Protein AF-A0A937X1I9-F1 (afdb_monomer_lite)

InterPro domains:
  IPR016205 Glycerol dehydrogenase [PTHR43616] (2-244)

Foldseek 3Di:
DEDLALQAQQLFAQKDWDADPLQATDDMDRHPDTPPDYDYDPVSHLVVFLQSLLNLLLQLLLLQLQLVQQDDPVPDDPLLVVLNVLSVVLNVLCLPQVLVLSVCSNVSHDDPSVVSSSCSSHPSSNSSCHSNPLSSRFAQLQLLLNLCSPFAQQVVDDSSLSSLLSSLLSCLLVVHPPVVSLVSLVSSVSSVRDQAPCNRRPPTDDPQLSSLVSSVPPPHNNVSRPDDDDSVSSSVSSVVSRVSNVVSVVVVVVVVVPPPDPPPDDDD

Sequence (268 aa):
TIPTSAATCAAWTALSNIYSPSGGWLYGVTLSRAPVAMAVDYRLVETAGPRLLASGVADALAKWYESESSVNLASADALTVAAVEMAHHLHRQLVRHAKGAVNDARRGVWSDTLRRVIDVNISLAGTVGGLGGGKCRSVAAHAVANGLTHSRGSEASYHGEKVGFGIIVQMVLLDRPLDEIEELIGFFAELGLPLTLGQLLGKARPDLDAVSDIVLQPDSGIHRLDIPLDVVTLSRAIGEADALGRRHLQTQRLERSLRPLDLGLPQS

Organism: NCBI:txid2961651

Secondary structure (DSSP, 8-state):
---S--S-STTT-SEEEEE-TTS-EEEEEE-SS--S-----HHHHHTT-HHHHHHHHHHHHHHHHHHHHH--TTT--HHHHHHHHHHHHHHHHHHHHHHHHHHHHHHT---HHHHHHHHIIIIIHHHHHHHSGGGGT-SHHHHHHHHHTTSTTGGGS-HHHHHHHHHHHHHHHTT--HHHHHHHHHHHHHHT---SHHHHHTT----HHHHHHHHT-TT-GGGGSSS---HHHHHHHHHHHHHHHHHHHHHHHHHHHTSPP---PPP-

pLDDT: mean 94.4, std 8.18, range [48.34, 98.88]

Radius of gyration: 18.85 Å; chains: 1; bounding box: 45×51×62 Å

Structure (mmCIF, N/CA/C/O backbone):
data_AF-A0A937X1I9-F1
#
_entry.id   AF-A0A937X1I9-F1
#
loop_
_atom_site.group_PDB
_atom_site.id
_atom_site.type_symbol
_atom_site.label_atom_id
_atom_site.label_alt_id
_atom_site.label_comp_id
_atom_site.label_asym_id
_atom_site.label_entity_id
_atom_site.label_seq_id
_atom_site.pdbx_PDB_ins_code
_atom_site.Cartn_x
_atom_site.Cartn_y
_atom_site.Cartn_z
_atom_site.occupancy
_atom_site.B_iso_or_equiv
_atom_site.auth_seq_id
_atom_site.auth_comp_id
_atom_site.auth_asym_id
_atom_site.auth_atom_id
_atom_site.pdbx_PDB_model_num
ATOM 1 N N . THR A 1 1 ? -15.015 -16.616 -3.605 1.00 95.00 1 THR A N 1
ATOM 2 C CA . THR A 1 1 ? -14.382 -16.199 -2.338 1.00 95.00 1 THR A CA 1
ATOM 3 C C . THR A 1 1 ? -15.420 -15.515 -1.465 1.00 95.00 1 THR A C 1
ATOM 5 O O . THR A 1 1 ? -16.385 -14.974 -1.995 1.00 95.00 1 THR A O 1
ATOM 8 N N . ILE A 1 2 ? -15.266 -15.584 -0.140 1.00 96.62 2 ILE A N 1
ATOM 9 C CA . ILE A 1 2 ? -16.134 -14.901 0.835 1.00 96.62 2 ILE A CA 1
ATOM 10 C C . ILE A 1 2 ? -15.204 -14.202 1.839 1.00 96.62 2 ILE A C 1
ATOM 12 O O . ILE A 1 2 ? -14.775 -14.841 2.800 1.00 96.62 2 ILE A O 1
ATOM 16 N N . PRO A 1 3 ? -14.760 -12.958 1.573 1.00 97.12 3 PRO A N 1
ATOM 17 C CA . PRO A 1 3 ? -13.884 -12.245 2.494 1.00 97.12 3 PRO A CA 1
ATOM 18 C C . PRO A 1 3 ? -14.621 -11.893 3.788 1.00 97.12 3 PRO A C 1
ATOM 20 O O . PRO A 1 3 ? -15.746 -11.402 3.759 1.00 97.12 3 PRO A O 1
ATOM 23 N N . THR A 1 4 ? -13.954 -12.099 4.922 1.00 97.38 4 THR A N 1
ATOM 24 C CA . THR A 1 4 ? -14.457 -11.717 6.253 1.00 97.38 4 THR A CA 1
ATOM 25 C C . THR A 1 4 ? -13.852 -10.407 6.760 1.00 97.38 4 THR A C 1
ATOM 27 O O . THR A 1 4 ? -14.204 -9.939 7.835 1.00 97.38 4 THR A O 1
ATOM 30 N N . SER A 1 5 ? -12.948 -9.797 5.990 1.00 97.94 5 SER A N 1
ATOM 31 C CA . SER A 1 5 ? -12.413 -8.457 6.228 1.00 97.94 5 SER A CA 1
ATOM 32 C C . SER A 1 5 ? -12.108 -7.762 4.900 1.00 97.94 5 SER A C 1
ATOM 34 O O . SER A 1 5 ? -11.890 -8.418 3.881 1.00 97.94 5 SER A O 1
ATOM 36 N N . ALA A 1 6 ? -12.051 -6.431 4.920 1.00 97.94 6 ALA A N 1
ATOM 37 C CA . ALA A 1 6 ? -11.671 -5.601 3.776 1.00 97.94 6 ALA A CA 1
ATOM 38 C C . ALA A 1 6 ? -10.207 -5.141 3.867 1.00 97.94 6 ALA A C 1
ATOM 40 O O . ALA A 1 6 ? -9.913 -3.974 3.615 1.00 97.94 6 ALA A O 1
ATOM 41 N N . ALA A 1 7 ? -9.310 -6.039 4.293 1.00 97.94 7 ALA A N 1
ATOM 42 C CA . ALA A 1 7 ? -7.910 -5.721 4.589 1.00 97.94 7 ALA A CA 1
ATOM 43 C C . ALA A 1 7 ? -6.956 -5.820 3.397 1.00 97.94 7 ALA A C 1
ATOM 45 O O . ALA A 1 7 ? -5.837 -5.324 3.472 1.00 97.94 7 ALA A O 1
ATOM 46 N N . THR A 1 8 ? -7.379 -6.487 2.325 1.00 97.31 8 THR A N 1
ATOM 47 C CA . THR A 1 8 ? -6.631 -6.589 1.068 1.00 97.31 8 THR A CA 1
ATOM 48 C C . THR A 1 8 ? -7.602 -6.732 -0.099 1.00 97.31 8 THR A C 1
ATOM 50 O O . THR A 1 8 ? -8.767 -7.099 0.089 1.00 97.31 8 THR A O 1
ATOM 53 N N . CYS A 1 9 ? -7.092 -6.555 -1.312 1.00 95.31 9 CYS A N 1
ATOM 54 C CA . CYS A 1 9 ? -7.827 -6.836 -2.547 1.00 95.31 9 CYS A CA 1
ATOM 55 C C . CYS A 1 9 ? -7.805 -8.320 -2.986 1.00 95.31 9 CYS A C 1
ATOM 57 O O . CYS A 1 9 ? -8.395 -8.683 -4.007 1.00 95.31 9 CYS A O 1
ATOM 59 N N . ALA A 1 10 ? -7.151 -9.207 -2.224 1.00 94.75 10 ALA A N 1
ATOM 60 C CA . ALA A 1 10 ? -6.838 -10.579 -2.644 1.00 94.75 10 ALA A CA 1
ATOM 61 C C . ALA A 1 10 ? -8.067 -11.471 -2.891 1.00 94.75 10 ALA A C 1
ATOM 63 O O . ALA A 1 10 ? -7.996 -12.431 -3.653 1.00 94.75 10 ALA A O 1
ATOM 64 N N . ALA A 1 11 ? -9.216 -11.151 -2.289 1.00 94.44 11 ALA A N 1
ATOM 65 C CA . ALA A 1 11 ? -10.446 -11.911 -2.505 1.00 94.44 11 ALA A CA 1
ATOM 66 C C . ALA A 1 11 ? -10.950 -11.856 -3.960 1.00 94.44 11 ALA A C 1
ATOM 68 O O . ALA A 1 11 ? -11.745 -12.714 -4.343 1.00 94.44 11 ALA A O 1
ATOM 69 N N . TRP A 1 12 ? -10.489 -10.883 -4.753 1.00 91.81 12 TRP A N 1
ATOM 70 C CA . TRP A 1 12 ? -10.842 -10.706 -6.163 1.00 91.81 12 TRP A CA 1
ATOM 71 C C . TRP A 1 12 ? -9.758 -11.194 -7.13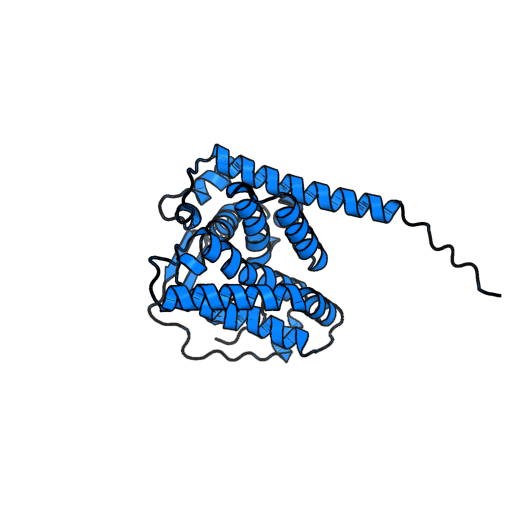6 1.00 91.81 12 TRP A C 1
ATOM 73 O O . TRP A 1 12 ? -10.053 -11.539 -8.279 1.00 91.81 12 TRP A O 1
ATOM 83 N N . THR A 1 13 ? -8.487 -11.191 -6.733 1.00 88.25 13 THR A N 1
ATOM 84 C CA . THR A 1 13 ? -7.374 -11.288 -7.684 1.00 88.25 13 THR A CA 1
ATOM 85 C C . THR A 1 13 ? -7.071 -12.725 -8.116 1.00 88.25 13 THR A C 1
ATOM 87 O O . THR A 1 13 ? -7.185 -13.682 -7.353 1.00 88.25 13 THR A O 1
ATOM 90 N N . ALA A 1 14 ? -6.627 -12.882 -9.366 1.00 91.00 14 ALA A N 1
ATOM 91 C CA . ALA A 1 14 ? -6.084 -14.132 -9.904 1.00 91.00 14 ALA A CA 1
ATOM 92 C C . ALA A 1 14 ? -4.604 -14.311 -9.503 1.00 91.00 14 ALA A C 1
ATOM 94 O O . ALA A 1 14 ? -3.734 -14.493 -10.353 1.00 91.00 14 ALA A O 1
ATOM 95 N N . LEU A 1 15 ? -4.295 -14.172 -8.212 1.00 91.69 15 LEU A N 1
ATOM 96 C CA . LEU A 1 15 ? -2.932 -14.213 -7.683 1.00 91.69 15 LEU A CA 1
ATOM 97 C C . LEU A 1 15 ? -2.924 -14.882 -6.308 1.00 91.69 15 LEU A C 1
ATOM 99 O O . LEU A 1 15 ? -3.831 -14.688 -5.504 1.00 91.69 15 LEU A O 1
ATOM 103 N N . SER A 1 16 ? -1.870 -15.630 -6.005 1.00 93.81 16 SER A N 1
ATOM 104 C CA . SER A 1 16 ? -1.579 -16.096 -4.647 1.00 93.81 16 SER A CA 1
ATOM 105 C C . SER A 1 16 ? -0.137 -15.774 -4.280 1.00 93.81 16 SER A C 1
ATOM 107 O O . SER A 1 16 ? 0.769 -16.055 -5.056 1.00 93.81 16 SER A O 1
ATOM 109 N N . ASN A 1 17 ? 0.082 -15.178 -3.109 1.00 94.62 17 ASN A N 1
ATOM 110 C CA . ASN A 1 17 ? 1.426 -14.984 -2.567 1.00 94.62 17 ASN A CA 1
ATOM 111 C C . ASN A 1 17 ? 1.831 -16.218 -1.761 1.00 94.62 17 ASN A C 1
ATOM 113 O O . ASN A 1 17 ? 1.056 -16.695 -0.930 1.00 94.62 17 ASN A O 1
ATOM 117 N N . ILE A 1 18 ? 3.039 -16.717 -2.006 1.00 97.06 18 ILE A N 1
ATOM 118 C CA . ILE A 1 18 ? 3.615 -17.860 -1.306 1.00 97.06 18 ILE A CA 1
ATOM 119 C C . ILE A 1 18 ? 4.642 -17.345 -0.303 1.00 97.06 18 ILE A C 1
ATOM 121 O O . ILE A 1 18 ? 5.495 -16.523 -0.638 1.00 97.06 18 ILE A O 1
ATOM 125 N N . TYR A 1 19 ? 4.548 -17.841 0.928 1.00 96.94 19 TYR A N 1
ATOM 126 C CA . TYR A 1 19 ? 5.412 -17.468 2.043 1.00 96.94 19 TYR A CA 1
ATOM 127 C C . TYR A 1 19 ? 6.111 -18.705 2.605 1.00 96.94 19 TYR A C 1
ATOM 129 O O . TYR A 1 19 ? 5.593 -19.821 2.518 1.00 96.94 19 TYR A O 1
ATOM 137 N N . SER A 1 20 ? 7.279 -18.506 3.207 1.00 97.00 20 SER A N 1
ATOM 138 C CA . SER A 1 20 ? 7.948 -19.522 4.009 1.00 97.00 20 SER A CA 1
ATOM 139 C C . SER A 1 20 ? 7.145 -19.820 5.287 1.00 97.00 20 SER A C 1
ATOM 141 O O . SER A 1 20 ? 6.333 -18.996 5.720 1.00 97.00 20 SER A O 1
ATOM 143 N N . PRO A 1 21 ? 7.413 -20.946 5.975 1.00 95.38 21 PRO A N 1
ATOM 144 C CA . PRO A 1 21 ? 6.832 -21.211 7.293 1.00 95.38 21 PRO A CA 1
ATOM 145 C C . PRO A 1 21 ? 7.144 -20.134 8.346 1.00 95.38 21 PRO A C 1
ATOM 147 O O . PRO A 1 21 ? 6.401 -19.993 9.311 1.00 95.38 21 PRO A O 1
ATOM 150 N N . SER A 1 22 ? 8.227 -19.369 8.164 1.00 92.88 22 SER A N 1
ATOM 151 C CA . SER A 1 22 ? 8.587 -18.236 9.024 1.00 92.88 22 SER A CA 1
ATOM 152 C C . SER A 1 22 ? 7.894 -16.922 8.642 1.00 92.88 22 SER A C 1
ATOM 154 O O . SER A 1 22 ? 8.130 -15.911 9.294 1.00 92.88 22 SER A O 1
ATOM 156 N N . GLY A 1 23 ? 7.048 -16.916 7.605 1.00 94.56 23 GLY A N 1
ATOM 157 C CA . GLY A 1 23 ? 6.291 -15.743 7.161 1.00 94.56 23 GLY A CA 1
ATOM 158 C C . GLY A 1 23 ? 7.025 -14.820 6.184 1.00 94.56 23 GLY A C 1
ATOM 159 O O . GLY A 1 23 ? 6.479 -13.776 5.832 1.00 94.56 23 GLY A O 1
ATOM 160 N N . GLY A 1 24 ? 8.220 -15.192 5.715 1.00 96.38 24 GLY A N 1
ATOM 161 C CA . GLY A 1 24 ? 8.952 -14.449 4.685 1.00 96.38 24 GLY A CA 1
ATOM 162 C C . GLY A 1 24 ? 8.367 -14.703 3.295 1.00 96.38 24 GLY A C 1
ATOM 163 O O . GLY A 1 24 ? 8.109 -15.848 2.929 1.00 96.38 24 GLY A O 1
ATOM 164 N N . TRP A 1 25 ? 8.126 -13.651 2.518 1.00 96.69 25 TRP A N 1
ATOM 165 C CA . TRP A 1 25 ? 7.599 -13.739 1.155 1.00 96.69 25 TRP A CA 1
ATOM 166 C C . TRP A 1 25 ? 8.602 -14.441 0.237 1.00 96.69 25 TRP A C 1
ATOM 168 O O . TRP A 1 25 ? 9.793 -14.135 0.284 1.00 96.69 25 TRP A O 1
ATOM 178 N N . LEU A 1 26 ? 8.121 -15.374 -0.589 1.00 94.94 26 LEU A N 1
ATOM 179 C CA . LEU A 1 26 ? 8.948 -16.143 -1.521 1.00 94.94 26 LEU A CA 1
ATOM 180 C C . LEU A 1 26 ? 8.701 -15.730 -2.971 1.00 94.94 26 LEU A C 1
ATOM 182 O O . LEU A 1 26 ? 9.636 -15.355 -3.663 1.00 94.94 26 LEU A O 1
ATOM 186 N N . TYR A 1 27 ? 7.457 -15.839 -3.439 1.00 93.31 27 TYR A N 1
ATOM 187 C CA . TYR A 1 27 ? 7.074 -15.490 -4.809 1.00 93.31 27 TYR A CA 1
ATOM 188 C C . TYR A 1 27 ? 5.552 -15.377 -4.947 1.00 93.31 27 TYR A C 1
ATOM 190 O O . TYR A 1 27 ? 4.782 -15.849 -4.104 1.00 93.31 27 TYR A O 1
ATOM 198 N N . GLY A 1 28 ? 5.104 -14.760 -6.042 1.00 91.81 28 GLY A N 1
ATOM 199 C CA . GLY A 1 28 ? 3.698 -14.713 -6.439 1.00 91.81 28 GLY A CA 1
ATOM 200 C C . GLY A 1 28 ? 3.367 -15.753 -7.512 1.00 91.81 28 GLY A C 1
ATOM 201 O O . GLY A 1 28 ? 4.112 -15.928 -8.470 1.00 91.81 28 GLY A O 1
ATOM 202 N N . VAL A 1 29 ? 2.213 -16.405 -7.393 1.00 92.69 29 VAL A N 1
ATOM 203 C CA . VAL A 1 29 ? 1.666 -17.339 -8.386 1.00 92.69 29 VAL A CA 1
ATOM 204 C C . VAL A 1 29 ? 0.490 -16.677 -9.089 1.00 92.69 29 VAL A C 1
ATOM 206 O O . VAL A 1 29 ? -0.573 -16.494 -8.493 1.00 92.69 29 VAL A O 1
ATOM 209 N N . THR A 1 30 ? 0.673 -16.316 -10.361 1.00 90.38 30 THR A N 1
ATOM 210 C CA . THR A 1 30 ? -0.431 -15.839 -11.208 1.00 90.38 30 THR A CA 1
ATOM 211 C C . THR A 1 30 ? -1.315 -17.020 -11.594 1.00 90.38 30 THR A C 1
ATOM 213 O O . THR A 1 30 ? -0.831 -18.030 -12.101 1.00 90.38 30 THR A O 1
ATOM 216 N N . LEU A 1 31 ? -2.616 -16.896 -11.351 1.00 91.38 31 LEU A N 1
ATOM 217 C CA . LEU A 1 31 ? -3.614 -17.912 -11.666 1.00 91.38 31 LEU A CA 1
ATOM 218 C C . LEU A 1 31 ? -4.225 -17.636 -13.043 1.00 91.38 31 LEU A C 1
ATOM 220 O O . LEU A 1 31 ? -4.366 -16.488 -13.456 1.00 91.38 31 LEU A O 1
ATOM 224 N N . SER A 1 32 ? -4.645 -18.691 -13.741 1.00 89.81 32 SER A N 1
ATOM 225 C CA . SER A 1 32 ? -5.225 -18.580 -15.089 1.00 89.81 32 SER A CA 1
ATOM 226 C C . SER A 1 32 ? -6.598 -17.900 -15.129 1.00 89.81 32 SER A C 1
ATOM 228 O O . SER A 1 32 ? -7.058 -17.507 -16.197 1.00 89.81 32 SER A O 1
ATOM 230 N N . ARG A 1 33 ? -7.272 -17.773 -13.980 1.00 89.06 33 ARG A N 1
ATOM 231 C CA . ARG A 1 33 ? -8.567 -17.100 -13.849 1.00 89.06 33 ARG A CA 1
ATOM 232 C C . ARG A 1 33 ? -8.741 -16.494 -12.462 1.00 89.06 33 ARG A C 1
ATOM 234 O O . ARG A 1 33 ? -8.234 -17.031 -11.477 1.00 89.06 33 ARG A O 1
ATOM 241 N N . ALA A 1 34 ? -9.507 -15.409 -12.397 1.00 89.81 34 ALA A N 1
ATOM 242 C CA . ALA A 1 34 ? -10.000 -14.851 -11.142 1.00 89.81 34 ALA A CA 1
ATOM 243 C C . ALA A 1 34 ? -11.011 -15.810 -10.472 1.00 89.81 34 ALA A C 1
ATOM 245 O O . ALA A 1 34 ? -11.508 -16.740 -11.124 1.00 89.81 34 ALA A O 1
ATOM 246 N N . PRO A 1 35 ? -11.339 -15.613 -9.181 1.00 91.81 35 PRO A N 1
ATOM 247 C CA . PRO A 1 35 ? -12.423 -16.338 -8.531 1.00 91.81 35 PRO A CA 1
ATOM 248 C C . PRO A 1 35 ? -13.726 -16.247 -9.335 1.00 91.81 35 PRO A C 1
ATOM 250 O O . PRO A 1 35 ? -14.110 -15.173 -9.784 1.00 91.81 35 PRO A O 1
ATOM 253 N N . VAL A 1 36 ? -14.429 -17.376 -9.483 1.00 94.38 36 VAL A N 1
ATOM 254 C CA . VAL A 1 36 ? -15.679 -17.458 -10.273 1.00 94.38 36 VAL A CA 1
ATOM 255 C C . VAL A 1 36 ? -16.772 -16.539 -9.719 1.00 94.38 36 VAL A C 1
ATOM 257 O O . VAL A 1 36 ? -17.563 -15.985 -10.472 1.00 94.38 36 VAL A O 1
ATOM 260 N N . ALA A 1 37 ? -16.815 -16.385 -8.397 1.00 94.12 37 ALA A N 1
ATOM 261 C CA . ALA A 1 37 ? -17.723 -15.482 -7.711 1.00 94.12 37 ALA A CA 1
ATOM 262 C C . ALA A 1 37 ? -17.081 -14.978 -6.417 1.00 94.12 37 ALA A C 1
ATOM 264 O O . ALA A 1 37 ? -16.306 -15.700 -5.776 1.00 94.12 37 ALA A O 1
ATOM 265 N N . MET A 1 38 ? -17.454 -13.768 -6.010 1.00 94.81 38 MET A N 1
ATOM 266 C CA . MET A 1 38 ? -17.129 -13.181 -4.715 1.00 94.81 38 MET A CA 1
ATOM 267 C C . MET A 1 38 ? -18.417 -12.693 -4.053 1.00 94.81 38 MET A C 1
ATOM 269 O O . MET A 1 38 ? -19.196 -11.984 -4.684 1.00 94.81 38 MET A O 1
ATOM 273 N N . ALA A 1 39 ? -18.634 -13.069 -2.794 1.00 96.62 39 ALA A N 1
ATOM 274 C CA . ALA A 1 39 ? -19.761 -12.598 -1.994 1.00 96.62 39 ALA A CA 1
ATOM 275 C C . ALA A 1 39 ? -19.232 -11.836 -0.779 1.00 96.62 39 ALA A C 1
ATOM 277 O O . ALA A 1 39 ? -18.490 -12.398 0.024 1.00 96.62 39 ALA A O 1
ATOM 278 N N . VAL A 1 40 ? -19.600 -10.561 -0.663 1.00 96.88 40 VAL A N 1
ATOM 279 C CA . VAL A 1 40 ? -19.211 -9.701 0.459 1.00 96.88 40 VAL A CA 1
ATOM 280 C C . VAL A 1 40 ? -20.417 -9.537 1.376 1.00 96.88 40 VAL A C 1
ATOM 282 O O . VAL A 1 40 ? -21.383 -8.863 1.023 1.00 96.88 40 VAL A O 1
ATOM 285 N N . ASP A 1 41 ? -20.361 -10.154 2.555 1.00 96.88 41 ASP A N 1
ATOM 286 C CA . ASP A 1 41 ? -21.286 -9.843 3.643 1.00 96.88 41 ASP A CA 1
ATOM 287 C C . ASP A 1 41 ? -20.721 -8.655 4.427 1.00 96.88 41 ASP A C 1
ATOM 289 O O . ASP A 1 41 ? -19.765 -8.786 5.195 1.00 96.88 41 ASP A O 1
ATOM 293 N N . TYR A 1 42 ? -21.298 -7.475 4.208 1.00 95.75 42 TYR A N 1
ATOM 294 C CA . TYR A 1 42 ? -20.824 -6.248 4.843 1.00 95.75 42 TYR A CA 1
ATOM 295 C C . TYR A 1 42 ? -20.939 -6.277 6.369 1.00 95.75 42 TYR A C 1
ATOM 297 O O . TYR A 1 42 ? -20.073 -5.716 7.036 1.00 95.75 42 TYR A O 1
ATOM 305 N N . ARG A 1 43 ? -21.959 -6.951 6.923 1.00 93.06 43 ARG A N 1
ATOM 306 C CA . ARG A 1 43 ? -22.119 -7.063 8.380 1.00 93.06 43 ARG A CA 1
ATOM 307 C C . ARG A 1 43 ? -21.015 -7.920 8.973 1.00 93.06 43 ARG A C 1
ATOM 309 O O . ARG A 1 43 ? -20.512 -7.604 10.042 1.00 93.06 43 ARG A O 1
ATOM 316 N N . LEU A 1 44 ? -20.609 -8.977 8.269 1.00 94.94 44 LEU A N 1
ATOM 317 C CA . LEU A 1 44 ? -19.468 -9.790 8.678 1.00 94.94 44 LEU A CA 1
ATOM 318 C C . LEU A 1 44 ? -18.158 -9.000 8.583 1.00 94.94 44 LEU A C 1
ATOM 320 O O . LEU A 1 44 ? -17.394 -8.973 9.544 1.00 94.94 44 LEU A O 1
ATOM 324 N N . VAL A 1 45 ? -17.913 -8.317 7.462 1.00 96.19 45 VAL A N 1
ATOM 325 C CA . VAL A 1 45 ? -16.699 -7.505 7.256 1.00 96.19 45 VAL A CA 1
ATOM 326 C C . VAL A 1 45 ? -16.554 -6.392 8.296 1.00 96.19 45 VAL A C 1
ATOM 328 O O . VAL A 1 45 ? -15.439 -6.123 8.741 1.00 96.19 45 VAL A O 1
ATOM 331 N N . GLU A 1 46 ? -17.656 -5.769 8.716 1.00 92.25 46 GLU A N 1
ATOM 332 C CA . GLU A 1 46 ? -17.664 -4.740 9.763 1.00 92.25 46 GLU A CA 1
ATOM 333 C C . GLU A 1 46 ? -17.076 -5.257 11.090 1.00 92.25 46 GLU A C 1
ATOM 335 O O . GLU A 1 46 ? -16.355 -4.528 11.774 1.00 92.25 46 GLU A O 1
ATOM 340 N N . THR A 1 47 ? -17.276 -6.541 11.418 1.00 94.06 47 THR A N 1
ATOM 341 C CA . THR A 1 47 ? -16.754 -7.141 12.661 1.00 94.06 47 THR A CA 1
ATOM 342 C C . THR A 1 47 ? -15.228 -7.282 12.701 1.00 94.06 47 THR A C 1
ATOM 344 O O . THR A 1 47 ? -14.662 -7.433 13.782 1.00 94.06 47 THR A O 1
ATOM 347 N N . ALA A 1 48 ? -14.536 -7.194 11.558 1.00 95.19 48 ALA A N 1
ATOM 348 C CA . ALA A 1 48 ? -13.075 -7.307 11.485 1.00 95.19 48 ALA A CA 1
ATOM 349 C C . ALA A 1 48 ? -12.337 -6.119 12.135 1.00 95.19 48 ALA A C 1
ATOM 351 O O . ALA A 1 48 ? -11.151 -6.208 12.463 1.00 95.19 48 ALA A O 1
ATOM 352 N N . GLY A 1 49 ? -13.039 -5.002 12.337 1.00 95.06 49 GLY A N 1
ATOM 353 C CA . GLY A 1 49 ? -12.536 -3.839 13.050 1.00 95.06 49 GLY A CA 1
ATOM 354 C C . GLY A 1 49 ? -11.714 -2.856 12.200 1.00 95.06 49 GLY A C 1
ATOM 355 O O . GLY A 1 49 ? -11.275 -3.145 11.081 1.00 95.06 49 GLY A O 1
ATOM 356 N N . PRO A 1 50 ? -11.470 -1.652 12.746 1.00 97.94 50 PRO A N 1
ATOM 357 C CA . PRO A 1 50 ? -10.953 -0.512 11.987 1.00 97.94 50 PRO A CA 1
ATOM 358 C C . PRO A 1 50 ? -9.503 -0.676 11.520 1.00 97.94 50 PRO A C 1
ATOM 360 O O . PRO A 1 50 ? -9.128 -0.100 10.503 1.00 97.94 50 PRO A O 1
ATOM 363 N N . ARG A 1 51 ? -8.679 -1.460 12.231 1.00 98.31 51 ARG A N 1
ATOM 364 C CA . ARG A 1 51 ? -7.269 -1.679 11.866 1.00 98.31 51 ARG A CA 1
ATOM 365 C C . ARG A 1 51 ? -7.140 -2.454 10.551 1.00 98.31 51 ARG A C 1
ATOM 367 O O . ARG A 1 51 ? -6.352 -2.071 9.693 1.00 98.31 51 ARG A O 1
ATOM 374 N N . LEU A 1 52 ? -7.944 -3.506 10.373 1.00 98.56 52 LEU A N 1
ATOM 375 C CA . LEU A 1 52 ? -7.978 -4.277 9.128 1.00 98.56 52 LEU A CA 1
ATOM 376 C C . LEU A 1 52 ? -8.548 -3.441 7.976 1.00 98.56 52 LEU A C 1
ATOM 378 O O . LEU A 1 52 ? -7.990 -3.469 6.885 1.00 98.56 52 LEU A O 1
ATOM 382 N N . LEU A 1 53 ? -9.577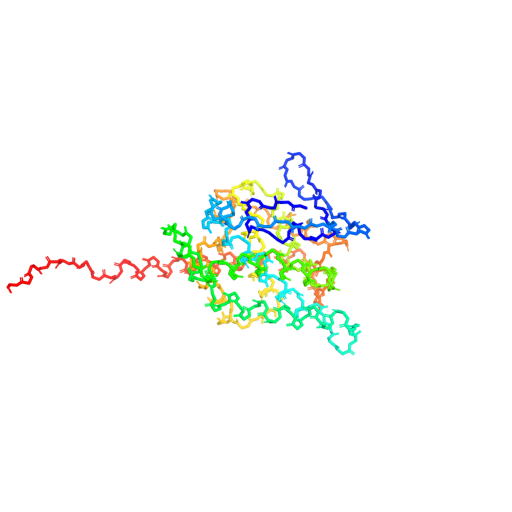 -2.624 8.223 1.00 98.69 53 LEU A N 1
ATOM 383 C CA . LEU A 1 53 ? -10.089 -1.688 7.217 1.00 98.69 53 LEU A CA 1
ATOM 384 C C . LEU A 1 53 ? -9.015 -0.684 6.763 1.00 98.69 53 LEU A C 1
ATOM 386 O O . LEU A 1 53 ? -8.814 -0.511 5.563 1.00 98.69 53 LEU A O 1
ATOM 390 N N . ALA A 1 54 ? -8.304 -0.056 7.706 1.00 98.81 54 ALA A N 1
ATOM 391 C CA . ALA A 1 54 ? -7.219 0.878 7.403 1.00 98.81 54 ALA A CA 1
ATOM 392 C C . ALA A 1 54 ? -6.083 0.197 6.623 1.00 98.81 54 ALA A C 1
ATOM 394 O O . ALA A 1 54 ? -5.574 0.772 5.664 1.00 98.81 54 ALA A O 1
ATOM 395 N N . SER A 1 55 ? -5.739 -1.049 6.973 1.00 98.81 55 SER A N 1
ATOM 396 C CA . SER A 1 55 ? -4.781 -1.852 6.205 1.00 98.81 55 SER A CA 1
ATOM 397 C C . SER A 1 55 ? -5.214 -1.989 4.740 1.00 98.81 55 SER A C 1
ATOM 399 O O . SER A 1 55 ? -4.428 -1.704 3.841 1.00 98.81 55 SER A O 1
ATOM 401 N N . GLY A 1 56 ? -6.485 -2.304 4.481 1.00 98.81 56 GLY A N 1
ATOM 402 C CA . GLY A 1 56 ? -6.993 -2.388 3.111 1.00 98.81 56 GLY A CA 1
ATOM 403 C C . GLY A 1 56 ? -6.991 -1.062 2.359 1.00 98.81 56 GLY A C 1
ATOM 404 O O . GLY A 1 56 ? -6.771 -1.067 1.151 1.00 98.81 56 GLY A O 1
ATOM 405 N N . VAL A 1 57 ? -7.170 0.068 3.053 1.00 98.88 57 VAL A N 1
ATOM 406 C CA . VAL A 1 57 ? -7.061 1.398 2.430 1.00 98.88 57 VAL A CA 1
ATOM 407 C C . VAL A 1 57 ? -5.649 1.611 1.885 1.00 98.88 57 VAL A C 1
ATOM 409 O O . VAL A 1 57 ? -5.498 2.064 0.754 1.00 98.88 57 VAL A O 1
ATOM 412 N N . ALA A 1 58 ? -4.617 1.254 2.651 1.00 98.81 58 ALA A N 1
ATOM 413 C CA . ALA A 1 58 ? -3.230 1.388 2.213 1.00 98.81 58 ALA A CA 1
ATOM 414 C C . ALA A 1 58 ? -2.870 0.444 1.046 1.00 98.81 58 ALA A C 1
ATOM 416 O O . ALA A 1 58 ? -2.264 0.896 0.076 1.00 98.81 58 ALA A O 1
ATOM 417 N N . ASP A 1 59 ? -3.291 -0.831 1.082 1.00 98.75 59 ASP A N 1
ATOM 418 C CA . ASP A 1 59 ? -3.107 -1.770 -0.050 1.00 98.75 59 ASP A CA 1
ATOM 419 C C . ASP A 1 59 ? -3.819 -1.274 -1.325 1.00 98.75 59 ASP A C 1
ATOM 421 O O . ASP A 1 59 ? -3.282 -1.332 -2.437 1.00 98.75 59 ASP A O 1
ATOM 425 N N . ALA A 1 60 ? -5.026 -0.728 -1.174 1.00 98.62 60 ALA A N 1
ATOM 426 C CA . ALA A 1 60 ? -5.778 -0.171 -2.287 1.00 98.62 60 ALA A CA 1
ATOM 427 C C . ALA A 1 60 ? -5.120 1.094 -2.858 1.00 98.62 60 ALA A C 1
ATOM 429 O O . ALA A 1 60 ? -4.998 1.214 -4.077 1.00 98.62 60 ALA A O 1
ATOM 430 N N . LEU A 1 61 ? -4.648 2.017 -2.013 1.00 98.62 61 LEU A N 1
ATOM 431 C CA . LEU A 1 61 ? -3.961 3.235 -2.464 1.00 98.62 61 LEU A CA 1
ATOM 432 C C . LEU A 1 61 ? -2.708 2.932 -3.282 1.00 98.62 61 LEU A C 1
ATOM 434 O O . LEU A 1 61 ? -2.441 3.643 -4.251 1.00 98.62 61 LEU A O 1
ATOM 438 N N . ALA A 1 62 ? -1.991 1.851 -2.960 1.00 98.25 62 ALA A N 1
ATOM 439 C CA . ALA A 1 62 ? -0.815 1.438 -3.719 1.00 98.25 62 ALA A CA 1
ATOM 440 C C . ALA A 1 62 ? -1.111 1.256 -5.212 1.00 98.25 62 ALA A C 1
ATOM 442 O O . ALA A 1 62 ? -0.241 1.525 -6.027 1.00 98.25 62 ALA A O 1
ATOM 443 N N . LYS A 1 63 ? -2.341 0.886 -5.601 1.00 97.94 63 LYS A N 1
ATOM 444 C CA . LYS A 1 63 ? -2.690 0.741 -7.022 1.00 97.94 63 LYS A CA 1
ATOM 445 C C . LYS A 1 63 ? -2.504 2.050 -7.795 1.00 97.94 63 LYS A C 1
ATOM 447 O O . LYS A 1 63 ? -2.061 2.014 -8.937 1.00 97.94 63 LYS A O 1
ATOM 452 N N . TRP A 1 64 ? -2.804 3.197 -7.181 1.00 98.00 64 TRP A N 1
ATOM 453 C CA . TRP A 1 64 ? -2.546 4.504 -7.788 1.00 98.00 64 TRP A CA 1
ATOM 454 C C . TRP A 1 64 ? -1.051 4.815 -7.814 1.00 98.00 64 TRP A C 1
ATOM 456 O O . TRP A 1 64 ? -0.489 4.941 -8.897 1.00 98.00 64 TRP A O 1
ATOM 466 N N . TYR A 1 65 ? -0.403 4.829 -6.646 1.00 97.81 65 TYR A N 1
ATOM 467 C CA . TYR A 1 65 ? 1.015 5.177 -6.524 1.00 97.81 65 TYR A CA 1
ATOM 468 C C . TYR A 1 65 ? 1.925 4.302 -7.397 1.00 97.81 65 TYR A C 1
ATOM 470 O O . TYR A 1 65 ? 2.873 4.793 -7.995 1.00 97.81 65 TYR A O 1
ATOM 478 N N . GLU A 1 66 ? 1.673 2.998 -7.475 1.00 97.25 66 GLU A N 1
ATOM 479 C CA . GLU A 1 66 ? 2.488 2.075 -8.269 1.00 97.25 66 GLU A CA 1
ATOM 480 C C . GLU A 1 66 ? 2.206 2.175 -9.769 1.00 97.25 66 GLU A C 1
ATOM 482 O O . GLU A 1 66 ? 3.128 2.060 -10.573 1.00 97.25 66 GLU A O 1
ATOM 487 N N . SER A 1 67 ? 0.951 2.386 -10.172 1.00 96.06 67 SER A N 1
ATOM 488 C CA . SER A 1 67 ? 0.627 2.495 -11.599 1.00 96.06 67 SER A CA 1
ATOM 489 C C . SER A 1 67 ? 1.110 3.815 -12.199 1.00 96.06 67 SER A C 1
ATOM 491 O O . SER A 1 67 ? 1.647 3.812 -13.304 1.00 96.06 67 SER A O 1
ATOM 493 N N . GLU A 1 68 ? 0.998 4.915 -11.453 1.00 94.31 68 GLU A N 1
ATOM 494 C CA . GLU A 1 68 ? 1.418 6.253 -11.884 1.00 94.31 68 GLU A CA 1
ATOM 495 C C . GLU A 1 68 ? 2.934 6.345 -12.119 1.00 94.31 68 GLU A C 1
ATOM 497 O O . GLU A 1 68 ? 3.369 7.042 -13.031 1.00 94.31 68 GLU A O 1
ATOM 502 N N . SER A 1 69 ? 3.735 5.566 -11.384 1.00 92.19 69 SER A N 1
ATOM 503 C CA . SER A 1 69 ? 5.196 5.540 -11.527 1.00 92.19 69 SER A CA 1
ATOM 504 C C . SER A 1 69 ? 5.741 4.488 -12.498 1.00 92.19 69 SER A C 1
ATOM 506 O O . SER A 1 69 ? 6.917 4.549 -12.851 1.00 92.19 69 SER A O 1
ATOM 508 N N . SER A 1 70 ? 4.929 3.517 -12.930 1.00 93.19 70 SER A N 1
ATOM 509 C CA . SER A 1 70 ? 5.401 2.377 -13.739 1.00 93.19 70 SER A CA 1
ATOM 510 C C . SER A 1 70 ? 4.736 2.228 -15.107 1.00 93.19 70 SER A C 1
ATOM 512 O O . SER A 1 70 ? 5.170 1.409 -15.926 1.00 93.19 70 SER A O 1
ATOM 514 N N . VAL A 1 71 ? 3.665 2.978 -15.379 1.00 93.88 71 VAL A N 1
ATOM 515 C CA . VAL A 1 71 ? 2.928 2.902 -16.643 1.00 93.88 71 VAL A CA 1
ATOM 516 C C . VAL A 1 71 ? 3.173 4.152 -17.478 1.00 93.88 71 VAL A C 1
ATOM 518 O O . VAL A 1 71 ? 2.691 5.236 -17.169 1.00 93.88 71 VAL A O 1
ATOM 521 N N . ASN A 1 72 ? 3.827 3.976 -18.627 1.00 93.06 72 ASN A N 1
ATOM 522 C CA . ASN A 1 72 ? 3.827 4.990 -19.676 1.00 93.06 72 ASN A CA 1
ATOM 523 C C . ASN A 1 72 ? 2.508 4.922 -20.467 1.00 93.06 72 ASN A C 1
ATOM 525 O O . ASN A 1 72 ? 2.311 4.025 -21.289 1.00 93.06 72 ASN A O 1
ATOM 529 N N . LEU A 1 73 ? 1.610 5.881 -20.228 1.00 91.94 73 LEU A N 1
ATOM 530 C CA . LEU A 1 73 ? 0.291 5.933 -20.870 1.00 91.94 73 LEU A CA 1
ATOM 531 C C . LEU A 1 73 ? 0.351 6.054 -22.400 1.00 91.94 73 LEU A C 1
ATOM 533 O O . LEU A 1 73 ? -0.566 5.589 -23.070 1.00 91.94 73 LEU A O 1
ATOM 537 N N . ALA A 1 74 ? 1.419 6.624 -22.968 1.00 92.25 74 ALA A N 1
ATOM 538 C CA . ALA A 1 74 ? 1.546 6.787 -24.418 1.00 92.25 74 ALA A CA 1
ATOM 539 C C . ALA A 1 74 ? 1.738 5.453 -25.163 1.00 92.25 74 ALA A C 1
ATOM 541 O O . ALA A 1 74 ? 1.467 5.373 -26.359 1.00 92.25 74 ALA A O 1
ATOM 542 N N . SER A 1 75 ? 2.211 4.414 -24.468 1.00 92.81 75 SER A N 1
ATOM 543 C CA . SER A 1 75 ? 2.488 3.088 -25.037 1.00 92.81 75 SER A CA 1
ATOM 544 C C . SER A 1 75 ? 1.699 1.955 -24.372 1.00 92.81 75 SER A C 1
ATOM 546 O O . SER A 1 75 ? 1.886 0.786 -24.716 1.00 92.81 75 SER A O 1
ATOM 548 N N . ALA A 1 76 ? 0.819 2.276 -23.422 1.00 93.44 76 ALA A N 1
ATOM 549 C CA . ALA A 1 76 ? -0.007 1.304 -22.721 1.00 93.44 76 ALA A CA 1
ATOM 550 C C . ALA A 1 76 ? -1.172 0.803 -23.594 1.00 93.44 76 ALA A C 1
ATOM 552 O O . ALA A 1 76 ? -1.767 1.552 -24.367 1.00 93.44 76 ALA A O 1
ATOM 553 N N . ASP A 1 77 ? -1.531 -0.473 -23.440 1.00 95.75 77 ASP A N 1
ATOM 554 C CA . ASP A 1 77 ? -2.747 -1.016 -24.044 1.00 95.75 77 ASP A CA 1
ATOM 555 C C . ASP A 1 77 ? -4.016 -0.450 -23.375 1.00 95.75 77 ASP A C 1
ATOM 557 O O . ASP A 1 77 ? -3.982 0.087 -22.264 1.00 95.75 77 ASP A O 1
ATOM 561 N N . ALA A 1 78 ? -5.161 -0.609 -24.041 1.00 96.31 78 ALA A N 1
ATOM 562 C CA . ALA A 1 78 ? -6.431 -0.044 -23.588 1.00 96.31 78 ALA A CA 1
ATOM 563 C C . ALA A 1 78 ? -6.875 -0.531 -22.193 1.00 96.31 78 ALA A C 1
ATOM 565 O O . ALA A 1 78 ? -7.485 0.238 -21.449 1.00 96.31 78 ALA A O 1
ATOM 566 N N . LEU A 1 79 ? -6.577 -1.782 -21.819 1.00 95.88 79 LEU A N 1
ATOM 567 C CA . LEU A 1 79 ? -6.954 -2.322 -20.507 1.00 95.88 79 LEU A CA 1
ATOM 568 C C . LEU A 1 79 ? -6.061 -1.759 -19.404 1.00 95.88 79 LEU A C 1
ATOM 570 O O . LEU A 1 79 ? -6.554 -1.427 -18.327 1.00 95.88 79 LEU A O 1
ATOM 574 N N . THR A 1 80 ? -4.770 -1.598 -19.687 1.00 95.69 80 THR A N 1
ATOM 575 C CA . THR A 1 80 ? -3.824 -0.944 -18.786 1.00 95.69 80 THR A CA 1
ATOM 576 C C . THR A 1 80 ? -4.201 0.526 -18.577 1.00 95.69 80 THR A C 1
ATOM 578 O O . THR A 1 80 ? -4.248 0.974 -17.435 1.00 95.69 80 THR A O 1
ATOM 581 N N . VAL A 1 81 ? -4.553 1.268 -19.635 1.00 96.44 81 VAL A N 1
ATOM 582 C CA . VAL A 1 81 ? -5.040 2.658 -19.506 1.00 96.44 81 VAL A CA 1
ATOM 583 C C . VAL A 1 81 ? -6.306 2.717 -18.646 1.00 96.44 81 VAL A C 1
ATOM 585 O O . VAL A 1 81 ? -6.382 3.514 -17.712 1.00 96.44 81 VAL A O 1
ATOM 588 N N . ALA A 1 82 ? -7.276 1.828 -18.886 1.00 97.38 82 ALA A N 1
ATOM 589 C CA . ALA A 1 82 ? -8.482 1.750 -18.061 1.00 97.38 82 ALA A CA 1
ATOM 590 C C . ALA A 1 82 ? -8.163 1.442 -16.585 1.00 97.38 82 ALA A C 1
ATOM 592 O O . ALA A 1 82 ? -8.794 2.003 -15.688 1.00 97.38 82 ALA A O 1
ATOM 593 N N . ALA A 1 83 ? -7.176 0.579 -16.321 1.00 97.25 83 ALA A N 1
ATOM 594 C CA . ALA A 1 83 ? -6.707 0.277 -14.972 1.00 97.25 83 ALA A CA 1
ATOM 595 C C . ALA A 1 83 ? -6.134 1.513 -14.266 1.00 97.25 83 ALA A C 1
ATOM 597 O O . ALA A 1 83 ? -6.501 1.760 -13.118 1.00 97.25 83 ALA A O 1
ATOM 598 N N . VAL A 1 84 ? -5.305 2.310 -14.950 1.00 97.56 84 VAL A N 1
ATOM 599 C CA . VAL A 1 84 ? -4.736 3.555 -14.401 1.00 97.56 84 VAL A CA 1
ATOM 600 C C . VAL A 1 84 ? -5.835 4.574 -14.091 1.00 97.56 84 VAL A C 1
ATOM 602 O O . VAL A 1 84 ? -5.889 5.106 -12.983 1.00 97.56 84 VAL A O 1
ATOM 605 N N . GLU A 1 85 ? -6.785 4.787 -15.003 1.00 97.69 85 GLU A N 1
ATOM 606 C CA . GLU A 1 85 ? -7.906 5.713 -14.771 1.00 97.69 85 GLU A CA 1
ATOM 607 C C . GLU A 1 85 ? -8.797 5.275 -13.596 1.00 97.69 85 GLU A C 1
ATOM 609 O O . GLU A 1 85 ? -9.241 6.087 -12.774 1.00 97.69 85 GLU A O 1
ATOM 614 N N . MET A 1 86 ? -9.025 3.967 -13.450 1.00 98.12 86 MET A N 1
ATOM 615 C CA . MET A 1 86 ? -9.704 3.425 -12.274 1.00 98.12 86 MET A CA 1
ATOM 616 C C . MET A 1 86 ? -8.871 3.577 -11.001 1.00 98.12 86 MET A C 1
ATOM 618 O O . MET A 1 86 ? -9.450 3.843 -9.949 1.00 98.12 86 MET A O 1
ATOM 622 N N . ALA A 1 87 ? -7.542 3.462 -11.069 1.00 98.25 87 ALA A N 1
ATOM 623 C CA . ALA A 1 87 ? -6.653 3.719 -9.938 1.00 98.25 87 ALA A CA 1
ATOM 624 C C . ALA A 1 87 ? -6.724 5.192 -9.496 1.00 98.25 87 ALA A C 1
ATOM 626 O O . ALA A 1 87 ? -6.823 5.479 -8.304 1.00 98.25 87 ALA A O 1
ATOM 627 N N . HIS A 1 88 ? -6.790 6.130 -10.446 1.00 98.00 88 HIS A N 1
ATOM 628 C CA . HIS A 1 88 ? -7.025 7.553 -10.176 1.00 98.00 88 HIS A CA 1
ATOM 629 C C . HIS A 1 88 ? -8.388 7.777 -9.505 1.00 98.00 88 HIS A C 1
ATOM 631 O O . HIS A 1 88 ? -8.514 8.538 -8.540 1.00 98.00 88 HIS A O 1
ATOM 637 N N . HIS A 1 89 ? -9.439 7.103 -9.986 1.00 98.44 89 HIS A N 1
ATOM 638 C CA . HIS A 1 89 ? -10.749 7.148 -9.339 1.00 98.44 89 HIS A CA 1
ATOM 639 C C . HIS A 1 89 ? -10.707 6.572 -7.916 1.00 98.44 89 HIS A C 1
ATOM 641 O O . HIS A 1 89 ? -11.216 7.216 -6.998 1.00 98.44 89 HIS A O 1
ATOM 647 N N . LEU A 1 90 ? -10.067 5.416 -7.729 1.00 98.56 90 LEU A N 1
ATOM 648 C CA . LEU A 1 90 ? -9.857 4.762 -6.439 1.00 98.56 90 LEU A CA 1
ATOM 649 C C . LEU A 1 90 ? -9.179 5.707 -5.446 1.00 98.56 90 LEU A C 1
ATOM 651 O O . LEU A 1 90 ? -9.692 5.890 -4.343 1.00 98.56 90 LEU A O 1
ATOM 655 N N . HIS A 1 91 ? -8.084 6.355 -5.853 1.00 98.62 91 HIS A N 1
ATOM 656 C CA . HIS A 1 91 ? -7.351 7.306 -5.020 1.00 98.62 91 HIS A CA 1
ATOM 657 C C . HIS A 1 91 ? -8.269 8.425 -4.513 1.00 98.62 91 HIS A C 1
ATOM 659 O O . HIS A 1 91 ? -8.390 8.643 -3.307 1.00 98.62 91 HIS A O 1
ATOM 665 N N . ARG A 1 92 ? -9.027 9.059 -5.421 1.00 98.44 92 ARG A N 1
ATOM 666 C CA . ARG A 1 92 ? -9.992 10.114 -5.060 1.00 98.44 92 ARG A CA 1
ATOM 667 C C . ARG A 1 92 ? -11.070 9.630 -4.090 1.00 98.44 92 ARG A C 1
ATOM 669 O O . ARG A 1 92 ? -11.474 10.390 -3.211 1.00 98.44 92 ARG A O 1
ATOM 676 N N . GLN A 1 93 ? -11.565 8.398 -4.247 1.00 98.50 93 GLN A N 1
ATOM 677 C CA . GLN A 1 93 ? -12.546 7.833 -3.316 1.00 98.50 93 GLN A CA 1
ATOM 678 C C . GLN A 1 93 ? -11.940 7.659 -1.918 1.00 98.50 93 GLN A C 1
ATOM 680 O O . GLN A 1 93 ? -12.566 8.053 -0.935 1.00 98.50 93 GLN A O 1
ATOM 685 N N . LEU A 1 94 ? -10.729 7.107 -1.817 1.00 98.69 94 LEU A N 1
ATOM 686 C CA . LEU A 1 94 ? -10.095 6.825 -0.529 1.00 98.69 94 LEU A CA 1
ATOM 687 C C . LEU A 1 94 ? -9.669 8.096 0.204 1.00 98.69 94 LEU A C 1
ATOM 689 O O . LEU A 1 94 ? -10.011 8.233 1.376 1.00 98.69 94 LEU A O 1
ATOM 693 N N . VAL A 1 95 ? -9.042 9.060 -0.475 1.00 97.75 95 VAL A N 1
ATOM 694 C CA . VAL A 1 95 ? -8.682 10.357 0.131 1.00 97.75 95 VAL A CA 1
ATOM 695 C C . VAL A 1 95 ? -9.918 11.062 0.700 1.00 97.75 95 VAL A C 1
ATOM 697 O O . VAL A 1 95 ? -9.880 11.610 1.799 1.00 97.75 95 VAL A O 1
ATOM 700 N N . ARG A 1 96 ? -11.059 10.988 0.001 1.00 98.12 96 ARG A N 1
ATOM 701 C CA . ARG A 1 96 ? -12.308 11.614 0.456 1.00 98.12 96 ARG A CA 1
ATOM 702 C C . ARG A 1 96 ? -12.989 10.867 1.608 1.00 98.12 96 ARG A C 1
ATOM 704 O O . ARG A 1 96 ? -13.596 11.507 2.464 1.00 98.12 96 ARG A O 1
ATOM 711 N N . HIS A 1 97 ? -12.972 9.534 1.605 1.00 98.62 97 HIS A N 1
ATOM 712 C CA . HIS A 1 97 ? -13.887 8.735 2.432 1.00 98.62 97 HIS A CA 1
ATOM 713 C C . HIS A 1 97 ? -13.208 7.884 3.514 1.00 98.62 97 HIS A C 1
ATOM 715 O O . HIS A 1 97 ? -13.868 7.537 4.495 1.00 98.62 97 HIS A O 1
ATOM 721 N N . ALA A 1 98 ? -11.914 7.567 3.398 1.00 98.62 98 ALA A N 1
ATOM 722 C CA . ALA A 1 98 ? -11.247 6.615 4.290 1.00 98.62 98 ALA A CA 1
ATOM 723 C C . ALA A 1 98 ? -11.268 7.048 5.761 1.00 98.62 98 ALA A C 1
ATOM 725 O O . ALA A 1 98 ? -11.602 6.240 6.625 1.00 98.62 98 ALA A O 1
ATOM 726 N N . LYS A 1 99 ? -10.989 8.325 6.056 1.00 98.50 99 LYS A N 1
ATOM 727 C CA . LYS A 1 99 ? -11.018 8.851 7.433 1.00 98.50 99 LYS A CA 1
ATOM 728 C C . LYS A 1 99 ? -12.390 8.667 8.083 1.00 98.50 99 LYS A C 1
ATOM 730 O O . LYS A 1 99 ? -12.479 8.214 9.222 1.00 98.50 99 LYS A O 1
ATOM 735 N N . GLY A 1 100 ? -13.454 8.992 7.345 1.00 98.38 100 GLY A N 1
ATOM 736 C CA . GLY A 1 100 ? -14.834 8.807 7.793 1.00 98.38 100 GLY A CA 1
ATOM 737 C C . GLY A 1 100 ? -15.149 7.335 8.047 1.00 98.38 100 GLY A C 1
ATOM 738 O O . GLY A 1 100 ? -15.555 6.986 9.149 1.00 98.38 100 GLY A O 1
ATOM 739 N N . ALA A 1 101 ? -14.855 6.464 7.078 1.00 98.38 101 ALA A N 1
ATOM 740 C CA . ALA A 1 101 ? -15.096 5.026 7.192 1.00 98.38 101 ALA A CA 1
ATOM 741 C C . ALA A 1 101 ? -14.345 4.380 8.366 1.00 98.38 101 ALA A C 1
ATOM 743 O O . ALA A 1 101 ? -14.919 3.588 9.108 1.00 98.38 101 ALA A O 1
ATOM 744 N N . VAL A 1 102 ? -13.068 4.724 8.565 1.00 98.38 102 VAL A N 1
ATOM 745 C CA . VAL A 1 102 ? -12.271 4.199 9.682 1.00 98.38 102 VAL A CA 1
ATOM 746 C C . VAL A 1 102 ? -12.821 4.692 11.022 1.00 98.38 102 VAL A C 1
ATOM 748 O O . VAL A 1 102 ? -12.869 3.917 11.974 1.00 98.38 102 VAL A O 1
ATOM 751 N N . ASN A 1 103 ? -13.282 5.941 11.117 1.00 98.00 103 ASN A N 1
ATOM 752 C CA . ASN A 1 103 ? -13.913 6.457 12.335 1.00 98.00 103 ASN A CA 1
ATOM 753 C C . ASN A 1 103 ? -15.280 5.823 12.616 1.00 98.00 103 ASN A C 1
ATOM 755 O O . ASN A 1 103 ? -15.582 5.523 13.771 1.00 98.00 103 ASN A O 1
ATOM 759 N N . ASP A 1 104 ? -16.079 5.581 11.583 1.00 97.56 104 ASP A N 1
ATOM 760 C CA . ASP A 1 104 ? -17.349 4.864 11.689 1.00 97.56 104 ASP A CA 1
ATOM 761 C C . ASP A 1 104 ? -17.118 3.422 12.167 1.00 97.56 104 ASP A C 1
ATOM 763 O O . ASP A 1 104 ? -17.715 3.000 13.158 1.00 97.56 104 ASP A O 1
ATOM 767 N N . ALA A 1 105 ? -16.135 2.721 11.592 1.00 97.00 105 ALA A N 1
ATOM 768 C CA . ALA A 1 105 ? -15.720 1.394 12.047 1.00 97.00 105 ALA A CA 1
ATOM 769 C C . ALA A 1 105 ? -15.184 1.398 13.493 1.00 97.00 105 ALA A C 1
ATOM 771 O O . ALA A 1 105 ? -15.493 0.494 14.265 1.00 97.00 105 ALA A O 1
ATOM 772 N N . ARG A 1 106 ? -14.420 2.425 13.906 1.00 96.38 106 ARG A N 1
ATOM 773 C CA . ARG A 1 106 ? -13.968 2.593 15.308 1.00 96.38 106 ARG A CA 1
ATOM 774 C C . ARG A 1 106 ? -15.140 2.738 16.279 1.00 96.38 106 ARG A C 1
ATOM 776 O O . ARG A 1 106 ? -15.029 2.316 17.425 1.00 96.38 106 ARG A O 1
ATOM 783 N N . ARG A 1 107 ? -16.240 3.347 15.833 1.00 96.19 107 ARG A N 1
ATOM 784 C CA . ARG A 1 107 ? -17.456 3.567 16.627 1.00 96.19 107 ARG A CA 1
ATOM 785 C C . ARG A 1 107 ? -18.458 2.413 16.534 1.00 96.19 107 ARG A C 1
ATOM 787 O O . ARG A 1 107 ? -19.462 2.465 17.236 1.00 96.19 107 ARG A O 1
ATOM 794 N N . GLY A 1 108 ? -18.210 1.412 15.685 1.00 94.62 108 GLY A N 1
ATOM 795 C CA . GLY A 1 108 ? -19.171 0.344 15.397 1.00 94.62 108 GLY A CA 1
ATOM 796 C C . GLY A 1 108 ? -20.454 0.866 14.743 1.00 94.62 108 GLY A C 1
ATOM 797 O O . GLY A 1 108 ? -21.544 0.416 15.086 1.00 94.62 108 GLY A O 1
ATOM 798 N N . VAL A 1 109 ? -20.335 1.880 13.880 1.00 94.75 109 VAL A N 1
ATOM 799 C CA . VAL A 1 109 ? -21.465 2.507 13.186 1.00 94.75 109 VAL A CA 1
ATOM 800 C C . VAL A 1 109 ? -21.400 2.170 11.704 1.00 94.75 109 VAL A C 1
ATOM 802 O O . VAL A 1 109 ? -20.460 2.559 11.014 1.00 94.75 109 VAL A O 1
ATOM 805 N N . TRP A 1 110 ? -22.449 1.530 11.196 1.00 96.12 110 TRP A N 1
ATOM 806 C CA . TRP A 1 110 ? -22.623 1.332 9.764 1.00 96.12 110 TRP A CA 1
ATOM 807 C C . TRP A 1 110 ? -22.915 2.658 9.048 1.00 96.12 110 TRP A C 1
ATOM 809 O O . TRP A 1 110 ? -23.755 3.447 9.489 1.00 96.12 110 TRP A O 1
ATOM 819 N N . SER A 1 111 ? -22.264 2.883 7.906 1.00 96.44 111 SER A N 1
ATOM 820 C CA . SER A 1 111 ? -22.502 4.050 7.055 1.00 96.44 111 SER A CA 1
ATOM 821 C C . SER A 1 111 ? -22.268 3.739 5.576 1.00 96.44 111 SER A C 1
ATOM 823 O O . SER A 1 111 ? -21.527 2.819 5.218 1.00 96.44 111 SER A O 1
ATOM 825 N N . ASP A 1 112 ? -22.848 4.553 4.692 1.00 97.06 112 ASP A N 1
ATOM 826 C CA . ASP A 1 112 ? -22.571 4.469 3.251 1.00 97.06 112 ASP A CA 1
ATOM 827 C C . ASP A 1 112 ? -21.091 4.736 2.934 1.00 97.06 112 ASP A C 1
ATOM 829 O O . ASP A 1 112 ? -20.544 4.185 1.975 1.00 97.06 112 ASP A O 1
ATOM 833 N N . THR A 1 113 ? -20.424 5.549 3.758 1.00 97.19 113 THR A N 1
ATOM 834 C CA . THR A 1 113 ? -18.981 5.805 3.675 1.00 97.19 113 THR A CA 1
ATOM 835 C C . THR A 1 113 ? -18.190 4.530 3.963 1.00 97.19 113 THR A C 1
ATOM 837 O O . THR A 1 113 ? -17.285 4.193 3.198 1.00 97.19 113 THR A O 1
ATOM 840 N N . LEU A 1 114 ? -18.557 3.785 5.012 1.00 97.88 114 LEU A N 1
ATOM 841 C CA . LEU A 1 114 ? -17.940 2.502 5.344 1.00 97.88 114 LEU A CA 1
ATOM 842 C C . LEU A 1 114 ? -18.152 1.471 4.228 1.00 97.88 114 LEU A C 1
ATOM 844 O O . LEU A 1 114 ? -17.180 0.883 3.753 1.00 97.88 114 LEU A O 1
ATOM 848 N N . ARG A 1 115 ? -19.392 1.317 3.742 1.00 97.94 115 ARG A N 1
ATOM 849 C CA . ARG A 1 115 ? -19.716 0.441 2.600 1.00 97.94 115 ARG A CA 1
ATOM 850 C C . ARG A 1 115 ? -18.842 0.743 1.386 1.00 97.94 115 ARG A C 1
ATOM 852 O O . ARG A 1 115 ? -18.247 -0.160 0.806 1.00 97.94 115 ARG A O 1
ATOM 859 N N . ARG A 1 116 ? -18.743 2.026 1.025 1.00 98.06 116 ARG A N 1
ATOM 860 C CA . ARG A 1 116 ? -17.968 2.498 -0.127 1.00 98.06 116 ARG A CA 1
ATOM 861 C C . ARG A 1 116 ? -16.487 2.165 0.011 1.00 98.06 116 ARG A C 1
ATOM 863 O O . ARG A 1 116 ? -15.890 1.705 -0.953 1.00 98.06 116 ARG A O 1
ATOM 870 N N . VAL A 1 117 ? -15.892 2.371 1.185 1.00 98.62 117 VAL A N 1
ATOM 871 C CA . VAL A 1 117 ? -14.476 2.038 1.404 1.00 98.62 117 VAL A CA 1
ATOM 872 C C . VAL A 1 117 ? -14.246 0.525 1.366 1.00 98.62 117 VAL A C 1
ATOM 874 O O . VAL A 1 117 ? -13.260 0.092 0.779 1.00 98.62 117 VAL A O 1
ATOM 877 N N . ILE A 1 118 ? -15.174 -0.291 1.882 1.00 98.44 118 ILE A N 1
ATOM 878 C CA . ILE A 1 118 ? -15.118 -1.758 1.734 1.00 98.44 118 ILE A CA 1
ATOM 879 C C . ILE A 1 118 ? -15.121 -2.159 0.249 1.00 98.44 118 ILE A C 1
ATOM 881 O O . ILE A 1 118 ? -14.269 -2.941 -0.178 1.00 98.44 118 ILE A O 1
ATOM 885 N N . ASP A 1 119 ? -16.032 -1.592 -0.548 1.00 98.00 119 ASP A N 1
ATOM 886 C CA . ASP A 1 119 ? -16.122 -1.861 -1.990 1.00 98.00 119 ASP A CA 1
ATOM 887 C C . ASP A 1 119 ? -14.840 -1.462 -2.729 1.00 98.00 119 ASP A C 1
ATOM 889 O O . ASP A 1 119 ? -14.376 -2.178 -3.622 1.00 98.00 119 ASP A O 1
ATOM 893 N N . VAL A 1 120 ? -14.246 -0.331 -2.344 1.00 98.56 120 VAL A N 1
ATOM 894 C CA . VAL A 1 120 ? -13.004 0.156 -2.943 1.00 98.56 120 VAL A CA 1
ATOM 895 C C . VAL A 1 120 ? -11.819 -0.745 -2.585 1.00 98.56 120 VAL A C 1
ATOM 897 O O . VAL A 1 120 ? -11.081 -1.149 -3.486 1.00 98.56 120 VAL A O 1
ATOM 900 N N . ASN A 1 121 ? -11.665 -1.101 -1.306 1.00 98.56 121 ASN A N 1
ATOM 901 C CA . ASN A 1 121 ? -10.557 -1.923 -0.813 1.00 98.56 121 ASN A CA 1
ATOM 902 C C . ASN A 1 121 ? -10.525 -3.317 -1.448 1.00 98.56 121 ASN A C 1
ATOM 904 O O . ASN A 1 121 ? -9.451 -3.861 -1.697 1.00 98.56 121 ASN A O 1
ATOM 908 N N . ILE A 1 122 ? -11.699 -3.907 -1.688 1.00 97.31 122 ILE A N 1
ATOM 909 C CA . ILE A 1 122 ? -11.805 -5.269 -2.212 1.00 97.31 122 ILE A CA 1
ATOM 910 C C . ILE A 1 122 ? -11.949 -5.238 -3.736 1.00 97.31 122 ILE A C 1
ATOM 912 O O . ILE A 1 122 ? -11.050 -5.655 -4.468 1.00 97.31 122 ILE A O 1
ATOM 916 N N . SER A 1 123 ? -13.092 -4.749 -4.217 1.00 95.75 123 SER A N 1
ATOM 917 C CA . SER A 1 123 ? -13.540 -4.944 -5.596 1.00 95.75 123 SER A CA 1
ATOM 918 C C . SER A 1 123 ? -12.836 -4.004 -6.567 1.00 95.75 123 SER A C 1
ATOM 920 O O . SER A 1 123 ? -12.328 -4.459 -7.592 1.00 95.75 123 SER A O 1
ATOM 922 N N . LEU A 1 124 ? -12.771 -2.701 -6.262 1.00 97.44 124 LEU A N 1
ATOM 923 C CA . LEU A 1 124 ? -12.148 -1.736 -7.175 1.00 97.44 124 LEU A CA 1
ATOM 924 C C . LEU A 1 124 ? -10.633 -1.947 -7.248 1.00 97.44 124 LEU A C 1
ATOM 926 O O . LEU A 1 124 ? -10.092 -2.065 -8.345 1.00 97.44 124 LEU A O 1
ATOM 930 N N . ALA A 1 125 ? -9.962 -2.080 -6.101 1.00 97.56 125 ALA A N 1
ATOM 931 C CA . ALA A 1 125 ? -8.532 -2.382 -6.048 1.00 97.56 125 ALA A CA 1
ATOM 932 C C . ALA A 1 125 ? -8.198 -3.708 -6.756 1.00 97.56 125 ALA A C 1
ATOM 934 O O . ALA A 1 125 ? -7.232 -3.785 -7.521 1.00 97.56 125 ALA A O 1
ATOM 935 N N . GLY A 1 126 ? -9.027 -4.738 -6.557 1.00 95.56 126 GLY A N 1
ATOM 936 C CA . GLY A 1 126 ? -8.895 -6.018 -7.247 1.00 95.56 126 GLY A CA 1
ATOM 937 C C . GLY A 1 126 ? -9.075 -5.896 -8.760 1.00 95.56 126 GLY A C 1
ATOM 938 O O . GLY A 1 126 ? -8.315 -6.497 -9.518 1.00 95.56 126 GLY A O 1
ATOM 939 N N . THR A 1 127 ? -10.042 -5.094 -9.208 1.00 95.31 127 THR A N 1
ATOM 940 C CA . THR A 1 127 ? -10.301 -4.836 -10.633 1.00 95.31 127 THR A CA 1
ATOM 941 C C . THR A 1 127 ? -9.120 -4.124 -11.285 1.00 95.31 127 THR A C 1
ATOM 943 O O . THR A 1 127 ? -8.657 -4.563 -12.337 1.00 95.31 127 THR A O 1
ATOM 946 N N . VAL A 1 128 ? -8.570 -3.093 -10.634 1.00 96.56 128 VAL A N 1
ATOM 947 C CA . VAL A 1 128 ? -7.368 -2.386 -11.104 1.00 96.56 128 VAL A CA 1
ATOM 948 C C . VAL A 1 128 ? -6.193 -3.354 -11.248 1.00 96.56 128 VAL A C 1
ATOM 950 O O . VAL A 1 128 ? -5.593 -3.443 -12.318 1.00 96.56 128 VAL A O 1
ATOM 953 N N . GLY A 1 129 ? -5.901 -4.142 -10.208 1.00 93.00 129 GLY A N 1
ATOM 954 C CA . GLY A 1 129 ? -4.807 -5.117 -10.245 1.00 93.00 129 GLY A CA 1
ATOM 955 C C . GLY A 1 129 ? -5.036 -6.285 -11.214 1.00 93.00 129 GLY A C 1
ATOM 956 O O . GLY A 1 129 ? -4.069 -6.932 -11.628 1.00 93.00 129 GLY A O 1
ATOM 957 N N . GLY A 1 130 ? -6.294 -6.570 -11.561 1.00 92.38 130 GLY A N 1
ATOM 958 C CA . GLY A 1 130 ? -6.691 -7.577 -12.541 1.00 92.38 130 GLY A CA 1
ATOM 959 C C . GLY A 1 130 ? -6.498 -7.106 -13.982 1.00 92.38 130 GLY A C 1
ATOM 960 O O . GLY A 1 130 ? -5.885 -7.826 -14.764 1.00 92.38 130 GLY A O 1
ATOM 961 N N . LEU A 1 131 ? -6.967 -5.899 -14.319 1.00 92.94 131 LEU A N 1
ATOM 962 C CA . LEU A 1 131 ? -6.830 -5.339 -15.669 1.00 92.94 131 LEU A CA 1
ATOM 963 C C . LEU A 1 131 ? -5.410 -4.839 -15.956 1.00 92.94 131 LEU A C 1
ATOM 965 O O . LEU A 1 131 ? -4.874 -5.109 -17.024 1.00 92.94 131 LEU A O 1
ATOM 969 N N . GLY A 1 132 ? -4.786 -4.146 -15.000 1.00 90.12 132 GLY A N 1
ATOM 970 C CA . GLY A 1 132 ? -3.453 -3.554 -15.163 1.00 90.12 132 GLY A CA 1
ATOM 971 C C . GLY A 1 132 ? -2.291 -4.505 -14.862 1.00 90.12 132 GLY A C 1
ATOM 972 O O . GLY A 1 132 ? -1.121 -4.138 -15.002 1.00 90.12 132 GLY A O 1
ATOM 973 N N . GLY A 1 133 ? -2.589 -5.730 -14.418 1.00 88.00 133 GLY A N 1
ATOM 974 C CA . GLY A 1 133 ? -1.597 -6.768 -14.151 1.00 88.00 133 GLY A CA 1
ATOM 975 C C . GLY A 1 133 ? -0.510 -6.339 -13.158 1.00 88.00 133 GLY A C 1
ATOM 976 O O . GLY A 1 133 ? -0.762 -5.607 -12.204 1.00 88.00 133 GLY A O 1
ATOM 977 N N . GLY A 1 134 ? 0.721 -6.818 -13.369 1.00 82.75 134 GLY A N 1
ATOM 978 C CA . GLY A 1 134 ? 1.860 -6.513 -12.491 1.00 82.75 134 GLY A CA 1
ATOM 979 C C . GLY A 1 134 ? 2.242 -5.029 -12.446 1.00 82.75 134 GLY A C 1
ATOM 980 O O . GLY A 1 134 ? 2.743 -4.580 -11.419 1.00 82.75 134 GLY A O 1
ATOM 981 N N . LYS A 1 135 ? 1.956 -4.267 -13.512 1.00 83.38 135 LYS A N 1
ATOM 982 C CA . LYS A 1 135 ? 2.263 -2.829 -13.602 1.00 83.38 135 LYS A CA 1
ATOM 983 C C . LYS A 1 135 ? 1.415 -1.998 -12.634 1.00 83.38 135 LYS A C 1
ATOM 985 O O . LYS A 1 135 ? 1.902 -1.061 -12.036 1.00 83.38 135 LYS A O 1
ATOM 990 N N . CYS A 1 136 ? 0.164 -2.388 -12.398 1.00 85.88 136 CYS A N 1
ATOM 991 C CA . CYS A 1 136 ? -0.731 -1.659 -11.488 1.00 85.88 136 CYS A CA 1
ATOM 992 C C . CYS A 1 136 ? -0.877 -2.319 -10.106 1.00 85.88 136 CYS A C 1
ATOM 994 O O . CYS A 1 136 ? -1.846 -2.049 -9.395 1.00 85.88 136 CYS A O 1
ATOM 996 N N . ARG A 1 137 ? 0.008 -3.261 -9.752 1.00 81.44 137 ARG A N 1
ATOM 997 C CA . ARG A 1 137 ? -0.180 -4.119 -8.568 1.00 81.44 137 ARG A CA 1
ATOM 998 C C . ARG A 1 137 ? 1.077 -4.402 -7.757 1.00 81.44 137 ARG A C 1
ATOM 1000 O O . ARG A 1 137 ? 0.934 -4.764 -6.598 1.00 81.44 137 ARG A O 1
ATOM 1007 N N . SER A 1 138 ? 2.257 -4.402 -8.372 1.00 84.94 138 SER A N 1
ATOM 1008 C CA . SER A 1 138 ? 3.486 -4.779 -7.677 1.00 84.94 138 SER A CA 1
ATOM 1009 C C . SER A 1 138 ? 4.670 -4.029 -8.269 1.00 84.94 138 SER A C 1
ATOM 1011 O O . SER A 1 138 ? 5.300 -4.506 -9.212 1.00 84.94 138 SER A O 1
ATOM 1013 N N . VAL A 1 139 ? 4.965 -2.863 -7.713 1.00 93.62 139 VAL A N 1
ATOM 1014 C CA . VAL A 1 139 ? 6.115 -2.019 -8.055 1.00 93.62 139 VAL A CA 1
ATOM 1015 C C . VAL A 1 139 ? 6.960 -1.874 -6.787 1.00 93.62 139 VAL A C 1
ATOM 1017 O O . VAL A 1 139 ? 7.295 -2.898 -6.189 1.00 93.62 139 VAL A O 1
ATOM 1020 N N . ALA A 1 140 ? 7.311 -0.669 -6.341 1.00 97.44 140 ALA A N 1
ATOM 1021 C CA . ALA A 1 140 ? 8.201 -0.488 -5.204 1.00 97.44 140 ALA A CA 1
ATOM 1022 C C . ALA A 1 140 ? 7.479 -0.671 -3.869 1.00 97.44 140 ALA A C 1
ATOM 1024 O O . ALA A 1 140 ? 8.030 -1.320 -2.981 1.00 97.44 140 ALA A O 1
ATOM 1025 N N . ALA A 1 141 ? 6.239 -0.190 -3.729 1.00 98.25 141 ALA A N 1
ATOM 1026 C CA . ALA A 1 141 ? 5.506 -0.312 -2.471 1.00 98.25 141 ALA A CA 1
ATOM 1027 C C . ALA A 1 141 ? 5.319 -1.778 -2.041 1.00 98.25 141 ALA A C 1
ATOM 1029 O O . ALA A 1 141 ? 5.645 -2.142 -0.907 1.00 98.25 141 ALA A O 1
ATOM 1030 N N . HIS A 1 142 ? 4.864 -2.646 -2.951 1.00 98.12 142 HIS A N 1
ATOM 1031 C CA . HIS A 1 142 ? 4.740 -4.076 -2.652 1.00 98.12 142 HIS A CA 1
ATOM 1032 C C . HIS A 1 142 ? 6.092 -4.778 -2.543 1.00 98.12 142 HIS A C 1
ATOM 1034 O O . HIS A 1 142 ? 6.236 -5.657 -1.695 1.00 98.12 142 HIS A O 1
ATOM 1040 N N . ALA A 1 143 ? 7.086 -4.414 -3.359 1.00 98.06 143 ALA A N 1
ATOM 1041 C CA . ALA A 1 143 ? 8.405 -5.036 -3.272 1.00 98.06 143 ALA A CA 1
ATOM 1042 C C . ALA A 1 143 ? 9.058 -4.766 -1.906 1.00 98.06 143 ALA A C 1
ATOM 1044 O O . ALA A 1 143 ? 9.502 -5.706 -1.251 1.00 98.06 143 ALA A O 1
ATOM 1045 N N . VAL A 1 144 ? 9.005 -3.522 -1.416 1.00 98.56 144 VAL A N 1
ATOM 1046 C CA . VAL A 1 144 ? 9.451 -3.155 -0.061 1.00 98.56 144 VAL A CA 1
ATOM 1047 C C . VAL A 1 144 ? 8.656 -3.916 1.000 1.00 98.56 144 VAL A C 1
ATOM 1049 O O . VAL A 1 144 ? 9.248 -4.491 1.913 1.00 98.56 144 VAL A O 1
ATOM 1052 N N . ALA A 1 145 ? 7.327 -3.989 0.870 1.00 98.12 145 ALA A N 1
ATOM 1053 C CA . ALA A 1 145 ? 6.497 -4.752 1.800 1.00 98.12 145 ALA A CA 1
ATOM 1054 C C . ALA A 1 145 ? 6.896 -6.237 1.858 1.00 98.12 145 ALA A C 1
ATOM 1056 O O . ALA A 1 145 ? 6.943 -6.804 2.950 1.00 98.12 145 ALA A O 1
ATOM 1057 N N . ASN A 1 146 ? 7.223 -6.844 0.711 1.00 97.44 146 ASN A N 1
ATOM 1058 C CA . ASN A 1 146 ? 7.714 -8.217 0.614 1.00 97.44 146 ASN A CA 1
ATOM 1059 C C . ASN A 1 146 ? 9.083 -8.373 1.285 1.00 97.44 146 ASN A C 1
ATOM 1061 O O . ASN A 1 146 ? 9.246 -9.280 2.097 1.00 97.44 146 ASN A O 1
ATOM 1065 N N . GLY A 1 147 ? 10.039 -7.475 1.034 1.00 97.69 147 GLY A N 1
ATOM 1066 C CA . GLY A 1 147 ? 11.348 -7.502 1.699 1.00 97.69 147 GLY A CA 1
ATOM 1067 C C . GLY A 1 147 ? 11.238 -7.408 3.223 1.00 97.69 147 GLY A C 1
ATOM 1068 O O . GLY A 1 147 ? 11.827 -8.206 3.951 1.00 97.69 147 GLY A O 1
ATOM 1069 N N . LEU A 1 148 ? 10.379 -6.511 3.721 1.00 97.69 148 LEU A N 1
ATOM 1070 C CA . LEU A 1 148 ? 10.128 -6.352 5.157 1.00 97.69 148 LEU A CA 1
ATOM 1071 C C . LEU A 1 148 ? 9.551 -7.609 5.816 1.00 97.69 148 LEU A C 1
ATOM 1073 O O . LEU A 1 148 ? 9.689 -7.766 7.029 1.00 97.69 148 LEU A O 1
ATOM 1077 N N . THR A 1 149 ? 8.945 -8.530 5.057 1.00 97.44 149 THR A N 1
ATOM 1078 C CA . THR A 1 149 ? 8.428 -9.775 5.644 1.00 97.44 149 THR A CA 1
ATOM 1079 C C . THR A 1 149 ? 9.508 -10.687 6.219 1.00 97.44 149 THR A C 1
ATOM 1081 O O . THR A 1 149 ? 9.212 -11.479 7.110 1.00 97.44 149 THR A O 1
ATOM 1084 N N . HIS A 1 150 ? 10.756 -10.533 5.770 1.00 96.75 150 HIS A N 1
ATOM 1085 C CA . HIS A 1 150 ? 11.916 -11.283 6.259 1.00 96.75 150 HIS A CA 1
ATOM 1086 C C . HIS A 1 150 ? 12.510 -10.703 7.548 1.00 96.75 150 HIS A C 1
ATOM 1088 O O . HIS A 1 150 ? 13.384 -11.307 8.165 1.00 96.75 150 HIS A O 1
ATOM 1094 N N . SER A 1 151 ? 12.033 -9.535 7.981 1.00 96.25 151 SER A N 1
ATOM 1095 C CA . SER A 1 151 ? 12.498 -8.892 9.207 1.00 96.25 151 SER A CA 1
ATOM 1096 C C . SER A 1 151 ? 11.829 -9.484 10.447 1.00 96.25 151 SER A C 1
ATOM 1098 O O . SER A 1 151 ? 10.627 -9.748 10.472 1.00 96.25 151 SER A O 1
ATOM 1100 N N . ARG A 1 152 ? 12.595 -9.623 11.534 1.00 94.44 152 ARG A N 1
ATOM 1101 C CA . ARG A 1 152 ? 12.056 -10.025 12.841 1.00 94.44 152 ARG 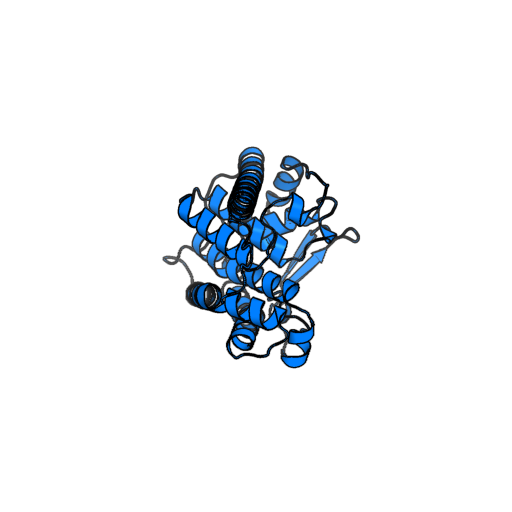A CA 1
ATOM 1102 C C . ARG A 1 152 ? 10.972 -9.042 13.301 1.00 94.44 152 ARG A C 1
ATOM 1104 O O . ARG A 1 152 ? 11.191 -7.837 13.248 1.00 94.44 152 ARG A O 1
ATOM 1111 N N . GLY A 1 153 ? 9.845 -9.548 13.805 1.00 93.38 153 GLY A N 1
ATOM 1112 C CA . GLY A 1 153 ? 8.725 -8.723 14.274 1.00 93.38 153 GLY A CA 1
ATOM 1113 C C . GLY A 1 153 ? 7.751 -8.313 13.167 1.00 93.38 153 GLY A C 1
ATOM 1114 O O . GLY A 1 153 ? 6.750 -7.659 13.453 1.00 93.38 153 GLY A O 1
ATOM 1115 N N . SER A 1 154 ? 8.012 -8.710 11.918 1.00 93.88 154 SER A N 1
ATOM 1116 C CA . SER A 1 154 ? 7.131 -8.494 10.768 1.00 93.88 154 SER A CA 1
ATOM 1117 C C . SER A 1 154 ? 5.707 -9.012 10.994 1.00 93.88 154 SER A C 1
ATOM 1119 O O . SER A 1 154 ? 4.742 -8.404 10.532 1.00 93.88 154 SER A O 1
ATOM 1121 N N . GLU A 1 155 ? 5.544 -10.096 11.745 1.00 92.19 155 GLU A N 1
ATOM 1122 C CA . GLU A 1 155 ? 4.255 -10.700 12.077 1.00 92.19 155 GLU A CA 1
ATOM 1123 C C . GLU A 1 155 ? 3.317 -9.769 12.869 1.00 92.19 155 GLU A C 1
ATOM 1125 O O . GLU A 1 155 ? 2.108 -9.992 12.896 1.00 92.19 155 GLU A O 1
ATOM 1130 N N . ALA A 1 156 ? 3.844 -8.702 13.482 1.00 91.94 156 ALA A N 1
ATOM 1131 C CA . ALA A 1 156 ? 3.053 -7.736 14.243 1.00 91.94 156 ALA A CA 1
ATOM 1132 C C . ALA A 1 156 ? 2.204 -6.796 13.365 1.00 91.94 156 ALA A C 1
ATOM 1134 O O . ALA A 1 156 ? 1.289 -6.135 13.877 1.00 91.94 156 ALA A O 1
ATOM 1135 N N . SER A 1 157 ? 2.500 -6.718 12.062 1.00 96.25 157 SER A N 1
ATOM 1136 C CA . SER A 1 157 ? 1.835 -5.824 11.111 1.00 96.25 157 SER A CA 1
ATOM 1137 C C . SER A 1 157 ? 1.110 -6.568 9.989 1.00 96.25 157 SER A C 1
ATOM 1139 O O . SER A 1 157 ? 1.550 -7.611 9.504 1.00 96.25 157 SER A O 1
ATOM 1141 N N . TYR A 1 158 ? 0.002 -5.998 9.526 1.00 98.00 158 TYR A N 1
ATOM 1142 C CA . TYR A 1 158 ? -0.766 -6.515 8.396 1.00 98.00 158 TYR A CA 1
ATOM 1143 C C . TYR A 1 158 ? -0.135 -6.142 7.050 1.00 98.00 158 TYR A C 1
ATOM 1145 O O . TYR A 1 158 ? 0.693 -5.237 6.954 1.00 98.00 158 TYR A O 1
ATOM 1153 N N . HIS A 1 159 ? -0.548 -6.837 5.987 1.00 98.00 159 HIS A N 1
ATOM 1154 C CA . HIS A 1 159 ? -0.032 -6.627 4.632 1.00 98.00 159 HIS A CA 1
ATOM 1155 C C . HIS A 1 159 ? -0.104 -5.158 4.201 1.00 98.00 159 HIS A C 1
ATOM 1157 O O . HIS A 1 159 ? 0.922 -4.553 3.901 1.00 98.00 159 HIS A O 1
ATOM 1163 N N . GLY A 1 160 ? -1.295 -4.561 4.258 1.00 98.56 160 GLY A N 1
ATOM 1164 C CA . GLY A 1 160 ? -1.486 -3.176 3.852 1.00 98.56 160 GLY A CA 1
ATOM 1165 C C . GLY A 1 160 ? -0.754 -2.164 4.736 1.00 98.56 160 GLY A C 1
ATOM 1166 O O . GLY A 1 160 ? -0.406 -1.092 4.266 1.00 98.56 160 GLY A O 1
ATOM 1167 N N . GLU A 1 161 ? -0.438 -2.503 5.992 1.00 98.81 161 GLU A N 1
ATOM 1168 C CA . GLU A 1 161 ? 0.392 -1.634 6.840 1.00 98.81 161 GLU A CA 1
ATOM 1169 C C . GLU A 1 161 ? 1.833 -1.560 6.307 1.00 98.81 161 GLU A C 1
ATOM 1171 O O . GLU A 1 161 ? 2.401 -0.473 6.211 1.00 98.81 161 GLU A O 1
ATOM 1176 N N . LYS A 1 162 ? 2.402 -2.701 5.892 1.00 98.69 162 LYS A N 1
ATOM 1177 C CA . LYS A 1 162 ? 3.722 -2.747 5.243 1.00 98.69 162 LYS A CA 1
ATOM 1178 C C . LYS A 1 162 ? 3.702 -2.070 3.872 1.00 98.69 162 LYS A C 1
ATOM 1180 O O . LYS A 1 162 ? 4.628 -1.333 3.554 1.00 98.69 162 LYS A O 1
ATOM 1185 N N . VAL A 1 163 ? 2.647 -2.294 3.083 1.00 98.81 163 VAL A N 1
ATOM 1186 C CA . VAL A 1 163 ? 2.469 -1.650 1.770 1.00 98.81 163 VAL A CA 1
ATOM 1187 C C . VAL A 1 163 ? 2.350 -0.136 1.918 1.00 98.81 163 VAL A C 1
ATOM 1189 O O . VAL A 1 163 ? 3.012 0.581 1.181 1.00 98.81 163 VAL A O 1
ATOM 1192 N N . GLY A 1 164 ? 1.596 0.361 2.903 1.00 98.75 164 GLY A N 1
ATOM 1193 C CA . GLY A 1 164 ? 1.490 1.791 3.198 1.00 98.75 164 GLY A CA 1
ATOM 1194 C C . GLY A 1 164 ? 2.853 2.429 3.459 1.00 98.75 164 GLY A C 1
ATOM 1195 O O . GLY A 1 164 ? 3.202 3.423 2.831 1.00 98.75 164 GLY A O 1
ATOM 1196 N N . PHE A 1 165 ? 3.681 1.811 4.302 1.00 98.88 165 PHE A N 1
ATOM 1197 C CA . PHE A 1 165 ? 5.058 2.274 4.484 1.00 98.88 165 PHE A CA 1
ATOM 1198 C C . PHE A 1 165 ? 5.889 2.176 3.194 1.00 98.88 165 PHE A C 1
ATOM 1200 O O . PHE A 1 165 ? 6.644 3.090 2.877 1.00 98.88 165 PHE A O 1
ATOM 1207 N N . GLY A 1 166 ? 5.701 1.114 2.407 1.00 98.81 166 GLY A N 1
ATOM 1208 C CA . GLY A 1 166 ? 6.303 0.971 1.082 1.00 98.81 166 GLY A CA 1
ATOM 1209 C C . GLY A 1 166 ? 5.936 2.099 0.109 1.00 98.81 166 GLY A C 1
ATOM 1210 O O . GLY A 1 166 ? 6.783 2.492 -0.688 1.00 98.81 166 GLY A O 1
ATOM 1211 N N . ILE A 1 167 ? 4.726 2.668 0.192 1.00 98.88 167 ILE A N 1
ATOM 1212 C CA . ILE A 1 167 ? 4.342 3.848 -0.602 1.00 98.88 167 ILE A CA 1
ATOM 1213 C C . ILE A 1 167 ? 5.213 5.050 -0.217 1.00 98.88 167 ILE A C 1
ATOM 1215 O O . ILE A 1 167 ? 5.721 5.731 -1.103 1.00 98.88 167 ILE A O 1
ATOM 1219 N N . ILE A 1 168 ? 5.449 5.280 1.080 1.00 98.88 168 ILE A N 1
ATOM 1220 C CA . ILE A 1 168 ? 6.326 6.368 1.548 1.00 98.88 168 ILE A CA 1
ATOM 1221 C C . ILE A 1 168 ? 7.746 6.164 0.999 1.00 98.88 168 ILE A C 1
ATOM 1223 O O . ILE A 1 168 ? 8.330 7.095 0.450 1.00 98.88 168 ILE A O 1
ATOM 1227 N N . VAL A 1 169 ? 8.279 4.938 1.078 1.00 98.88 169 VAL A N 1
ATOM 1228 C CA . VAL A 1 169 ? 9.599 4.602 0.509 1.00 98.88 169 VAL A CA 1
ATOM 1229 C C . VAL A 1 169 ? 9.639 4.867 -0.995 1.00 98.88 169 VAL A C 1
ATOM 1231 O O . VAL A 1 169 ? 10.604 5.446 -1.486 1.00 98.88 169 VAL A O 1
ATOM 1234 N N . GLN A 1 170 ? 8.592 4.489 -1.731 1.00 98.69 170 GLN A N 1
ATOM 1235 C CA . GLN A 1 170 ? 8.508 4.752 -3.164 1.00 98.69 170 GLN A CA 1
ATOM 1236 C C . GLN A 1 170 ? 8.507 6.254 -3.475 1.00 98.69 170 GLN A C 1
ATOM 1238 O O . GLN A 1 170 ? 9.179 6.670 -4.413 1.00 98.69 170 GLN A O 1
ATOM 1243 N N . MET A 1 171 ? 7.786 7.074 -2.706 1.00 98.62 171 MET A N 1
ATOM 1244 C CA . MET A 1 171 ? 7.798 8.523 -2.918 1.00 98.62 171 MET A CA 1
ATOM 1245 C C . MET A 1 171 ? 9.182 9.132 -2.673 1.00 98.62 171 MET A C 1
ATOM 1247 O O . MET A 1 171 ? 9.600 9.989 -3.444 1.00 98.62 171 MET A O 1
ATOM 1251 N N . VAL A 1 172 ? 9.910 8.645 -1.662 1.00 98.69 172 VAL A N 1
ATOM 1252 C CA . VAL A 1 172 ? 11.303 9.049 -1.405 1.00 98.69 172 VAL A CA 1
ATOM 1253 C C . VAL A 1 172 ? 12.227 8.624 -2.552 1.00 98.69 172 VAL A C 1
ATOM 1255 O O . VAL A 1 172 ? 13.031 9.424 -3.015 1.00 98.69 172 VAL A O 1
ATOM 1258 N N . LEU A 1 173 ? 12.103 7.389 -3.054 1.00 98.38 173 LEU A N 1
ATOM 1259 C CA . LEU A 1 173 ? 12.897 6.902 -4.195 1.00 98.38 173 LEU A CA 1
ATOM 1260 C C . LEU A 1 173 ? 12.684 7.733 -5.464 1.00 98.38 173 LEU A C 1
ATOM 1262 O O . LEU A 1 173 ? 13.614 7.911 -6.244 1.00 98.38 173 LEU A O 1
ATOM 1266 N N . LEU A 1 174 ? 11.457 8.209 -5.668 1.00 97.69 174 LEU A N 1
ATOM 1267 C CA . LEU A 1 174 ? 11.066 9.022 -6.817 1.00 97.69 174 LEU A CA 1
ATOM 1268 C C . LEU A 1 174 ? 11.328 10.521 -6.619 1.00 97.69 174 LEU A C 1
ATOM 1270 O O . LEU A 1 174 ? 10.898 11.303 -7.462 1.00 97.69 174 LEU A O 1
ATOM 1274 N N . ASP A 1 175 ? 11.992 10.911 -5.524 1.00 97.31 175 ASP A N 1
ATOM 1275 C CA . ASP A 1 175 ? 12.293 12.307 -5.181 1.00 97.31 175 ASP A CA 1
ATOM 1276 C C . ASP A 1 175 ? 11.044 13.207 -5.255 1.00 97.31 175 ASP A C 1
ATOM 1278 O O . ASP A 1 175 ? 11.056 14.311 -5.804 1.00 97.31 175 ASP A O 1
ATOM 1282 N N . ARG A 1 176 ? 9.908 12.693 -4.756 1.00 98.12 176 ARG A N 1
ATOM 1283 C CA . ARG A 1 176 ? 8.653 13.452 -4.727 1.00 98.12 176 ARG A CA 1
ATOM 1284 C C . ARG A 1 176 ? 8.782 14.662 -3.795 1.00 98.12 176 ARG A C 1
ATOM 1286 O O . ARG A 1 176 ? 9.498 14.579 -2.794 1.00 98.12 176 ARG A O 1
ATOM 1293 N N . PRO A 1 177 ? 8.057 15.762 -4.072 1.00 98.50 177 PRO A N 1
ATOM 1294 C CA . PRO A 1 177 ? 8.045 16.930 -3.199 1.00 98.50 177 PRO A CA 1
ATOM 1295 C C . PRO A 1 177 ? 7.756 16.559 -1.738 1.00 98.50 177 PRO A C 1
ATOM 1297 O O . PRO A 1 177 ? 6.876 15.747 -1.442 1.00 98.50 177 PRO A O 1
ATOM 1300 N N . LEU A 1 178 ? 8.526 17.138 -0.811 1.00 98.12 178 LEU A N 1
ATOM 1301 C CA . LEU A 1 178 ? 8.451 16.794 0.612 1.00 98.12 178 LEU A CA 1
ATOM 1302 C C . LEU A 1 178 ? 7.054 17.044 1.199 1.00 98.12 178 LEU A C 1
ATOM 1304 O O . LEU A 1 178 ? 6.601 16.270 2.037 1.00 98.12 178 LEU A O 1
ATOM 1308 N N . ASP A 1 179 ? 6.369 18.091 0.749 1.00 98.19 179 ASP A N 1
ATOM 1309 C CA . ASP A 1 179 ? 5.004 18.428 1.147 1.00 98.19 179 ASP A CA 1
ATOM 1310 C C . ASP A 1 179 ? 3.993 17.344 0.748 1.00 98.19 179 ASP A C 1
ATOM 1312 O O . ASP A 1 179 ? 3.156 16.975 1.572 1.00 98.19 179 ASP A O 1
ATOM 1316 N N . GLU A 1 180 ? 4.117 16.754 -0.446 1.00 98.25 180 GLU A N 1
ATOM 1317 C CA . GLU A 1 180 ? 3.282 15.613 -0.857 1.00 98.25 180 GLU A CA 1
ATOM 1318 C C . GLU A 1 180 ? 3.526 14.381 0.035 1.00 98.25 180 GLU A C 1
ATOM 1320 O O . GLU A 1 180 ? 2.589 13.672 0.416 1.00 98.25 180 GLU A O 1
ATOM 1325 N N . ILE A 1 181 ? 4.787 14.121 0.403 1.00 98.75 181 ILE A N 1
ATOM 1326 C CA . ILE A 1 181 ? 5.144 13.008 1.295 1.00 98.75 181 ILE A CA 1
ATOM 1327 C C . ILE A 1 181 ? 4.595 13.252 2.706 1.00 98.75 181 ILE A C 1
ATOM 1329 O O . ILE A 1 181 ? 4.045 12.343 3.332 1.00 98.75 181 ILE A O 1
ATOM 1333 N N . GLU A 1 182 ? 4.729 14.472 3.225 1.00 98.38 182 GLU A N 1
ATOM 1334 C CA . GLU A 1 182 ? 4.225 14.847 4.546 1.00 98.38 182 GLU A CA 1
ATOM 1335 C C . GLU A 1 182 ? 2.691 14.824 4.610 1.00 98.38 182 GLU A C 1
ATOM 1337 O O . GLU A 1 182 ? 2.140 14.379 5.623 1.00 98.38 182 GLU A O 1
ATOM 1342 N N . GLU A 1 183 ? 1.999 15.211 3.532 1.00 98.44 183 GLU A N 1
ATOM 1343 C CA . GLU A 1 183 ? 0.544 15.072 3.404 1.00 98.44 183 GLU A CA 1
ATOM 1344 C C . GLU A 1 183 ? 0.125 13.598 3.481 1.00 98.44 183 GLU A C 1
ATOM 1346 O O . GLU A 1 183 ? -0.756 13.246 4.274 1.00 98.44 183 GLU A O 1
ATOM 1351 N N . LEU A 1 184 ? 0.799 12.713 2.737 1.00 98.69 184 LEU A N 1
ATOM 1352 C CA . LEU A 1 184 ? 0.537 11.274 2.791 1.00 98.69 184 LEU A CA 1
ATOM 1353 C C . LEU A 1 184 ? 0.776 10.700 4.195 1.00 98.69 184 LEU A C 1
ATOM 1355 O O . LEU A 1 184 ? -0.049 9.941 4.710 1.00 98.69 184 LEU A O 1
ATOM 1359 N N . ILE A 1 185 ? 1.892 11.063 4.833 1.00 98.81 185 ILE A N 1
ATOM 1360 C CA . ILE A 1 185 ? 2.222 10.623 6.195 1.00 98.81 185 ILE A CA 1
ATOM 1361 C C . ILE A 1 185 ? 1.151 11.093 7.182 1.00 98.81 185 ILE A C 1
ATOM 1363 O O . ILE A 1 185 ? 0.703 10.303 8.016 1.00 98.81 185 ILE A O 1
ATOM 1367 N N . GLY A 1 186 ? 0.710 12.350 7.078 1.00 98.50 186 GLY A N 1
ATOM 1368 C CA . GLY A 1 186 ? -0.375 12.891 7.890 1.00 98.50 186 GLY A CA 1
ATOM 1369 C C . GLY A 1 186 ? -1.680 12.129 7.681 1.00 98.50 186 GLY A C 1
ATOM 1370 O O . GLY A 1 186 ? -2.308 11.702 8.651 1.00 98.50 186 GLY A O 1
ATOM 1371 N N . PHE A 1 187 ? -2.047 11.864 6.428 1.00 98.75 187 PHE A N 1
ATOM 1372 C CA . PHE A 1 187 ? -3.225 11.073 6.090 1.00 98.75 187 PHE A CA 1
ATOM 1373 C C . PHE A 1 187 ? -3.156 9.656 6.686 1.00 98.75 187 PHE A C 1
ATOM 1375 O O . PHE A 1 187 ? -4.089 9.221 7.366 1.00 98.75 187 PHE A O 1
ATOM 1382 N N . PHE A 1 188 ? -2.034 8.948 6.535 1.00 98.81 188 PHE A N 1
ATOM 1383 C CA . PHE A 1 188 ? -1.828 7.633 7.152 1.00 98.81 188 PHE A CA 1
ATOM 1384 C C . PHE A 1 188 ? -1.876 7.680 8.684 1.00 98.81 188 PHE A C 1
ATOM 1386 O O . PHE A 1 188 ? -2.463 6.783 9.303 1.00 98.81 188 PHE A O 1
ATOM 1393 N N . ALA A 1 189 ? -1.350 8.739 9.305 1.00 98.56 189 ALA A N 1
ATOM 1394 C CA . ALA A 1 189 ? -1.426 8.939 10.749 1.00 98.56 189 ALA A CA 1
ATOM 1395 C C . ALA A 1 189 ? -2.883 9.024 11.239 1.00 98.56 189 ALA A C 1
ATOM 1397 O O . ALA A 1 189 ? -3.237 8.400 12.242 1.00 98.56 189 ALA A O 1
ATOM 1398 N N . GLU A 1 190 ? -3.753 9.743 10.523 1.00 97.94 190 GLU A N 1
ATOM 1399 C CA . GLU A 1 190 ? -5.176 9.876 10.872 1.00 97.94 190 GLU A CA 1
ATOM 1400 C C . GLU A 1 190 ? -5.939 8.542 10.781 1.00 97.94 190 GLU A C 1
ATOM 1402 O O . GLU A 1 190 ? -6.810 8.238 11.615 1.00 97.94 190 GLU A O 1
ATOM 1407 N N . LEU A 1 191 ? -5.572 7.701 9.810 1.00 98.56 191 LEU A N 1
ATOM 1408 C CA . LEU A 1 191 ? -6.103 6.342 9.668 1.00 98.56 191 LEU A CA 1
ATOM 1409 C C . LEU A 1 191 ? -5.561 5.379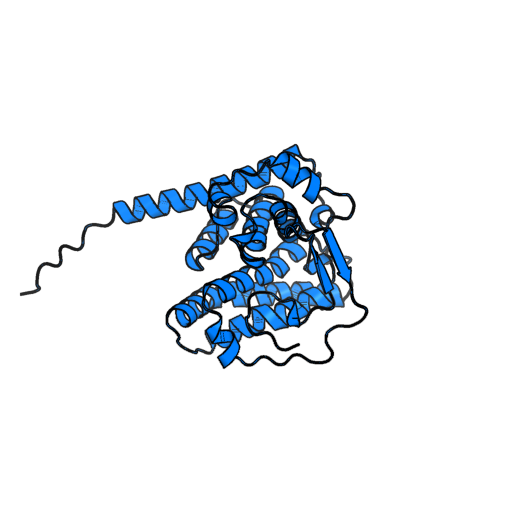 10.737 1.00 98.56 191 LEU A C 1
ATOM 1411 O O . LEU A 1 191 ? -6.163 4.334 10.989 1.00 98.56 191 LEU A O 1
ATOM 1415 N N . GLY A 1 192 ? -4.490 5.758 11.439 1.00 98.12 192 GLY A N 1
ATOM 1416 C CA . GLY A 1 192 ? -3.817 4.921 12.431 1.00 98.12 192 GLY A CA 1
ATOM 1417 C C . GLY A 1 192 ? -2.896 3.871 11.808 1.00 98.12 192 GLY A C 1
ATOM 1418 O O . GLY A 1 192 ? -2.664 2.832 12.424 1.00 98.12 192 GLY A O 1
ATOM 1419 N N . LEU A 1 193 ? -2.402 4.122 10.594 1.00 98.69 193 LEU A N 1
ATOM 1420 C CA . LEU A 1 193 ? -1.435 3.261 9.922 1.00 98.69 193 LEU A CA 1
ATOM 1421 C C . LEU A 1 193 ? -0.017 3.472 10.491 1.00 98.69 193 LEU A C 1
ATOM 1423 O O . LEU A 1 193 ? 0.322 4.580 10.918 1.00 98.69 193 LEU A O 1
ATOM 1427 N N . PRO A 1 194 ? 0.833 2.431 10.501 1.00 98.25 194 PRO A N 1
ATOM 1428 C CA . PRO A 1 194 ? 2.250 2.566 10.830 1.00 98.25 194 PRO A CA 1
ATOM 1429 C C . PRO A 1 194 ? 2.993 3.494 9.861 1.00 98.25 194 PRO A C 1
ATOM 1431 O O . PRO A 1 194 ? 2.862 3.367 8.648 1.00 98.25 194 PRO A O 1
ATOM 1434 N N . LEU A 1 195 ? 3.816 4.388 10.408 1.00 98.50 195 LEU A N 1
ATOM 1435 C CA . LEU A 1 195 ? 4.621 5.368 9.662 1.00 98.50 195 LEU A CA 1
ATOM 1436 C C . LEU A 1 195 ? 6.126 5.090 9.768 1.00 98.50 195 LEU A C 1
ATOM 1438 O O . LEU A 1 195 ? 6.932 5.743 9.118 1.00 98.50 195 LEU A O 1
ATOM 1442 N N . THR A 1 196 ? 6.518 4.173 10.651 1.00 98.44 196 THR A N 1
ATOM 1443 C CA . THR A 1 196 ? 7.915 3.909 11.015 1.00 98.44 196 THR A CA 1
ATOM 1444 C C . THR A 1 196 ? 8.177 2.413 11.060 1.00 98.44 196 THR A C 1
ATOM 1446 O O . THR A 1 196 ? 7.278 1.621 11.366 1.00 98.44 196 THR A O 1
ATOM 1449 N N . LEU A 1 197 ? 9.435 2.020 10.867 1.00 98.00 197 LEU A N 1
ATOM 1450 C CA . LEU A 1 197 ? 9.869 0.632 11.024 1.00 98.00 197 LEU A CA 1
ATOM 1451 C C . LEU A 1 197 ? 9.609 0.131 12.448 1.00 98.00 197 LEU A C 1
ATOM 1453 O O . LEU A 1 197 ? 9.201 -1.010 12.634 1.00 98.00 197 LEU A O 1
ATOM 1457 N N . GLY A 1 198 ? 9.754 0.999 13.453 1.00 96.88 198 GLY A N 1
ATOM 1458 C CA . GLY A 1 198 ? 9.457 0.657 14.847 1.00 96.88 198 GLY A CA 1
ATOM 1459 C C . GLY A 1 198 ? 7.975 0.357 15.111 1.00 96.88 198 GLY A C 1
ATOM 1460 O O . GLY A 1 198 ? 7.654 -0.477 15.954 1.00 96.88 198 GLY A O 1
ATOM 1461 N N . GLN A 1 199 ? 7.049 0.997 14.388 1.00 97.12 199 GLN A N 1
ATOM 1462 C CA . GLN A 1 199 ? 5.625 0.644 14.461 1.00 97.12 199 GLN A CA 1
ATOM 1463 C C . GLN A 1 199 ? 5.311 -0.656 13.706 1.00 97.12 199 GLN A C 1
ATOM 1465 O O . GLN A 1 199 ? 4.412 -1.381 14.122 1.00 97.12 199 GLN A O 1
ATOM 1470 N N . LEU A 1 200 ? 6.043 -0.962 12.628 1.00 97.06 200 LEU A N 1
ATOM 1471 C CA . LEU A 1 200 ? 5.831 -2.166 11.814 1.00 97.06 200 LEU A CA 1
ATOM 1472 C C . LEU A 1 200 ? 6.441 -3.441 12.404 1.00 97.06 200 LEU A C 1
ATOM 1474 O O . LEU A 1 200 ? 5.850 -4.511 12.268 1.00 97.06 200 LEU A O 1
ATOM 1478 N N . LEU A 1 201 ? 7.627 -3.318 13.004 1.00 95.44 201 LEU A N 1
ATOM 1479 C CA . LEU A 1 201 ? 8.499 -4.422 13.428 1.00 95.44 201 LEU A CA 1
ATOM 1480 C C . LEU A 1 201 ? 8.723 -4.441 14.953 1.00 95.44 201 LEU A C 1
ATOM 1482 O O . LEU A 1 201 ? 9.488 -5.247 15.491 1.00 95.44 201 LEU A O 1
ATOM 1486 N N . GLY A 1 202 ? 8.077 -3.529 15.684 1.00 90.81 202 GLY A N 1
ATOM 1487 C CA . GLY A 1 202 ? 8.233 -3.383 17.126 1.00 90.81 202 GLY A CA 1
ATOM 1488 C C . GLY A 1 202 ? 9.632 -2.899 17.520 1.00 90.81 202 GLY A C 1
ATOM 1489 O O . GLY A 1 202 ? 10.146 -1.910 17.006 1.00 90.81 202 GLY A O 1
ATOM 1490 N N . LYS A 1 203 ? 10.264 -3.580 18.484 1.00 83.06 203 LYS A N 1
ATOM 1491 C CA . LYS A 1 203 ? 11.618 -3.225 18.961 1.00 83.06 203 LYS A CA 1
ATOM 1492 C C . LYS A 1 203 ? 12.738 -3.715 18.036 1.00 83.06 203 LYS A C 1
ATOM 1494 O O . LYS A 1 203 ? 13.901 -3.409 18.299 1.00 83.06 203 LYS A O 1
ATOM 1499 N N . ALA A 1 204 ? 12.416 -4.506 17.014 1.00 83.62 204 ALA A N 1
ATOM 1500 C CA . ALA A 1 204 ? 13.411 -4.996 16.079 1.00 83.62 204 ALA A CA 1
ATOM 1501 C C . ALA A 1 204 ? 13.933 -3.847 15.211 1.00 83.62 204 ALA A C 1
ATOM 1503 O O . ALA A 1 204 ? 13.177 -2.982 14.772 1.00 83.62 204 ALA A O 1
ATOM 1504 N N . ARG A 1 205 ? 15.243 -3.852 14.966 1.00 85.88 205 ARG A N 1
ATOM 1505 C CA . ARG A 1 205 ? 15.864 -3.013 13.945 1.00 85.88 205 ARG A CA 1
ATOM 1506 C C . ARG A 1 205 ? 16.236 -3.932 12.789 1.00 85.88 205 ARG A C 1
ATOM 1508 O O . ARG A 1 205 ? 17.058 -4.821 13.014 1.00 85.88 205 ARG A O 1
ATOM 1515 N N . PRO A 1 206 ? 15.593 -3.797 11.622 1.00 91.50 206 PRO A N 1
ATOM 1516 C CA . PRO A 1 206 ? 15.972 -4.587 10.465 1.00 91.50 206 PRO A CA 1
ATOM 1517 C C . PRO A 1 206 ? 17.355 -4.153 9.975 1.00 91.50 206 PRO A C 1
ATOM 1519 O O . PRO A 1 206 ? 17.732 -2.988 10.112 1.00 91.50 206 PRO A O 1
ATOM 1522 N N . ASP A 1 207 ? 18.088 -5.096 9.396 1.00 95.94 207 ASP A N 1
ATOM 1523 C CA . ASP A 1 207 ? 19.226 -4.780 8.542 1.00 95.94 207 ASP A CA 1
ATOM 1524 C C . ASP A 1 207 ? 18.668 -4.291 7.201 1.00 95.94 207 ASP A C 1
ATOM 1526 O O . ASP A 1 207 ? 18.018 -5.051 6.480 1.00 95.94 207 ASP A O 1
ATOM 1530 N N . LEU A 1 208 ? 18.833 -2.996 6.921 1.00 97.75 208 LEU A N 1
ATOM 1531 C CA . LEU A 1 208 ? 18.259 -2.385 5.726 1.00 97.75 208 LEU A CA 1
ATOM 1532 C C . LEU A 1 208 ? 18.950 -2.861 4.457 1.00 97.75 208 LEU A C 1
ATOM 1534 O O . LEU A 1 208 ? 18.264 -2.997 3.452 1.00 97.75 208 LEU A O 1
ATOM 1538 N N . ASP A 1 209 ? 20.242 -3.182 4.509 1.00 97.94 209 ASP A N 1
ATOM 1539 C CA . ASP A 1 209 ? 20.965 -3.682 3.342 1.00 97.94 209 ASP A CA 1
ATOM 1540 C C . ASP A 1 209 ? 20.483 -5.092 3.002 1.00 97.94 209 ASP A C 1
ATOM 1542 O O . ASP A 1 209 ? 20.134 -5.357 1.855 1.00 97.94 209 ASP A O 1
ATOM 1546 N N . ALA A 1 210 ? 20.301 -5.947 4.014 1.00 97.44 210 ALA A N 1
ATOM 1547 C CA . ALA A 1 210 ? 19.719 -7.274 3.816 1.00 97.44 210 ALA A CA 1
ATOM 1548 C C . ALA A 1 210 ? 18.268 -7.218 3.299 1.00 97.44 210 ALA A C 1
ATOM 1550 O O . ALA A 1 210 ? 17.875 -8.020 2.450 1.00 97.44 210 ALA A O 1
ATOM 1551 N N . VAL A 1 211 ? 17.451 -6.274 3.789 1.00 97.88 211 VAL A N 1
ATOM 1552 C CA . VAL A 1 211 ? 16.104 -6.045 3.238 1.00 97.88 211 VAL A CA 1
ATOM 1553 C C . VAL A 1 211 ? 16.205 -5.587 1.783 1.00 97.88 211 VAL A C 1
ATOM 1555 O O . VAL A 1 211 ? 15.500 -6.130 0.934 1.00 97.88 211 VAL A O 1
ATOM 1558 N N . SER A 1 212 ? 17.086 -4.636 1.478 1.00 98.44 212 SER A N 1
ATOM 1559 C CA . SER A 1 212 ? 17.281 -4.107 0.129 1.00 98.44 212 SER A CA 1
ATOM 1560 C C . SER A 1 212 ? 17.758 -5.177 -0.856 1.00 98.44 212 SER A C 1
ATOM 1562 O O . SER A 1 212 ? 17.222 -5.250 -1.958 1.00 98.44 212 SER A O 1
ATOM 1564 N N . ASP A 1 213 ? 18.670 -6.065 -0.455 1.00 97.94 213 ASP A N 1
ATOM 1565 C CA . ASP A 1 213 ? 19.128 -7.205 -1.263 1.00 97.94 213 ASP A CA 1
ATOM 1566 C C . ASP A 1 213 ? 17.975 -8.137 -1.669 1.00 97.94 213 ASP A C 1
ATOM 1568 O O . ASP A 1 213 ? 17.919 -8.633 -2.799 1.00 97.94 213 ASP A O 1
ATOM 1572 N N . ILE A 1 214 ? 17.022 -8.370 -0.762 1.00 96.81 214 ILE A N 1
ATOM 1573 C CA . ILE A 1 214 ? 15.825 -9.174 -1.045 1.00 96.81 214 ILE A CA 1
ATOM 1574 C C . ILE A 1 214 ? 14.888 -8.425 -1.997 1.00 96.81 214 ILE A C 1
ATOM 1576 O O . ILE A 1 214 ? 14.344 -9.009 -2.932 1.00 96.81 214 ILE A O 1
ATOM 1580 N N . VAL A 1 215 ? 14.688 -7.126 -1.772 1.00 98.00 215 VAL A N 1
ATOM 1581 C CA . VAL A 1 215 ? 13.808 -6.298 -2.609 1.00 98.00 215 VAL A CA 1
ATOM 1582 C C . VAL A 1 215 ? 14.357 -6.155 -4.030 1.00 98.00 215 VAL A C 1
ATOM 1584 O O . VAL A 1 215 ? 13.566 -6.070 -4.966 1.00 98.00 215 VAL A O 1
ATOM 1587 N N . LEU A 1 216 ? 15.679 -6.142 -4.207 1.00 97.81 216 LEU A N 1
ATOM 1588 C CA . LEU A 1 216 ? 16.350 -5.929 -5.493 1.00 97.81 216 LEU A CA 1
ATOM 1589 C C . LEU A 1 216 ? 16.622 -7.217 -6.278 1.00 97.81 216 LEU A C 1
ATOM 1591 O O . LEU A 1 216 ? 17.274 -7.154 -7.323 1.00 97.81 216 LEU A O 1
ATOM 1595 N N . GLN A 1 217 ? 16.099 -8.369 -5.840 1.00 96.25 217 GLN A N 1
ATOM 1596 C CA . GLN A 1 217 ? 16.196 -9.604 -6.623 1.00 96.25 217 GLN A CA 1
ATOM 1597 C C . GLN A 1 217 ? 15.708 -9.386 -8.072 1.00 96.25 217 GLN A C 1
ATOM 1599 O O . GLN A 1 217 ? 14.791 -8.588 -8.292 1.00 96.25 217 GLN A O 1
ATOM 1604 N N . PRO A 1 218 ? 16.308 -10.048 -9.082 1.00 93.94 218 PRO A N 1
ATOM 1605 C CA . PRO A 1 218 ? 16.094 -9.702 -10.493 1.00 93.94 218 PRO A CA 1
ATOM 1606 C C . PRO A 1 218 ? 14.639 -9.759 -10.982 1.00 93.94 218 PRO A C 1
ATOM 1608 O O . PRO A 1 218 ? 14.273 -9.052 -11.916 1.00 93.94 218 PRO A O 1
ATOM 1611 N N . ASP A 1 219 ? 13.803 -10.596 -10.371 1.00 90.44 219 ASP A N 1
ATOM 1612 C CA . ASP A 1 219 ? 12.387 -10.780 -10.706 1.00 90.44 219 ASP A CA 1
ATOM 1613 C C . ASP A 1 219 ? 11.436 -9.869 -9.907 1.00 90.44 219 ASP A C 1
ATOM 1615 O O . ASP A 1 219 ? 10.214 -9.905 -10.097 1.00 90.44 219 ASP A O 1
ATOM 1619 N N . SER A 1 220 ? 11.985 -9.024 -9.033 1.00 94.50 220 SER A N 1
ATOM 1620 C CA . SER A 1 220 ? 11.222 -8.098 -8.206 1.00 94.50 220 SER A CA 1
ATOM 1621 C C . SER A 1 220 ? 10.454 -7.069 -9.030 1.00 94.50 220 SER A C 1
ATOM 1623 O O . SER A 1 220 ? 10.906 -6.556 -10.054 1.00 94.50 220 SER A O 1
ATOM 1625 N N . GLY A 1 221 ? 9.272 -6.704 -8.531 1.00 93.56 221 GLY A N 1
ATOM 1626 C CA . GLY A 1 221 ? 8.449 -5.672 -9.149 1.00 93.56 221 GLY A CA 1
ATOM 1627 C C . GLY A 1 221 ? 9.037 -4.265 -9.076 1.00 93.56 221 GLY A C 1
ATOM 1628 O O . GLY A 1 221 ? 8.627 -3.419 -9.868 1.00 93.56 221 GLY A O 1
ATOM 1629 N N . ILE A 1 222 ? 10.005 -4.024 -8.186 1.00 96.56 222 ILE A N 1
ATOM 1630 C CA . ILE A 1 222 ? 10.633 -2.708 -8.020 1.00 96.56 222 ILE A CA 1
ATOM 1631 C C . ILE A 1 222 ? 11.299 -2.209 -9.309 1.00 96.56 222 ILE A C 1
ATOM 1633 O O . ILE A 1 222 ? 11.248 -1.017 -9.591 1.00 96.56 222 ILE A O 1
ATOM 1637 N N . HIS A 1 223 ? 11.802 -3.125 -10.144 1.00 95.62 223 HIS A N 1
ATOM 1638 C CA . HIS A 1 223 ? 12.458 -2.834 -11.427 1.00 95.62 223 HIS A CA 1
ATOM 1639 C C . HIS A 1 223 ? 11.504 -2.296 -12.505 1.00 95.62 223 HIS A C 1
ATOM 1641 O O . HIS A 1 223 ? 11.909 -2.063 -13.639 1.00 95.62 223 HIS A O 1
ATOM 1647 N N . ARG A 1 224 ? 10.217 -2.123 -12.176 1.00 94.69 224 ARG A N 1
ATOM 1648 C CA . ARG A 1 224 ? 9.262 -1.374 -13.006 1.00 94.69 224 ARG A CA 1
ATOM 1649 C C . ARG A 1 224 ? 9.358 0.139 -12.806 1.00 94.69 224 ARG A C 1
ATOM 1651 O O . ARG A 1 224 ? 8.750 0.861 -13.589 1.00 94.69 224 ARG A O 1
ATOM 1658 N N . LEU A 1 225 ? 10.068 0.611 -11.778 1.00 94.06 225 LEU A N 1
ATOM 1659 C CA . LEU A 1 225 ? 10.484 2.008 -11.710 1.00 94.06 225 LEU A CA 1
ATOM 1660 C C . LEU A 1 225 ? 11.599 2.243 -12.733 1.00 94.06 225 LEU A C 1
ATOM 1662 O O . LEU A 1 225 ? 12.581 1.504 -12.751 1.00 94.06 225 LEU A O 1
ATOM 1666 N N . ASP A 1 226 ? 11.467 3.286 -13.546 1.00 89.88 226 ASP A N 1
ATOM 1667 C CA . ASP A 1 226 ? 12.482 3.676 -14.534 1.00 89.88 226 ASP A CA 1
ATOM 1668 C C . ASP A 1 226 ? 13.567 4.561 -13.893 1.00 89.88 226 ASP A C 1
ATOM 1670 O O . ASP A 1 226 ? 13.780 5.710 -14.279 1.00 89.88 226 ASP A O 1
ATOM 1674 N N . ILE A 1 227 ? 14.203 4.046 -12.835 1.00 93.88 227 ILE A N 1
ATOM 1675 C CA . ILE A 1 227 ? 15.294 4.712 -12.110 1.00 93.88 227 ILE A CA 1
ATOM 1676 C C . ILE A 1 227 ? 16.424 3.717 -11.802 1.00 93.88 227 ILE A C 1
ATOM 1678 O O . ILE A 1 227 ? 16.159 2.530 -11.595 1.00 93.88 227 ILE A O 1
ATOM 1682 N N . PRO A 1 228 ? 17.688 4.169 -11.718 1.00 93.62 228 PRO A N 1
ATOM 1683 C CA . PRO A 1 228 ? 18.773 3.336 -11.213 1.00 93.62 228 PRO A CA 1
ATOM 1684 C C . PRO A 1 228 ? 18.529 2.945 -9.752 1.00 93.62 228 PRO A C 1
ATOM 1686 O O . PRO A 1 228 ? 18.233 3.800 -8.917 1.00 93.62 228 PRO A O 1
ATOM 1689 N N . LEU A 1 229 ? 18.684 1.659 -9.437 1.00 96.19 229 LEU A N 1
ATOM 1690 C CA . LEU A 1 229 ? 18.512 1.126 -8.089 1.00 96.19 229 LEU A CA 1
ATOM 1691 C C . LEU A 1 229 ? 19.705 0.258 -7.694 1.00 96.19 229 LEU A C 1
ATOM 1693 O O . LEU A 1 229 ? 20.113 -0.638 -8.431 1.00 96.19 229 LEU A O 1
ATOM 1697 N N . ASP A 1 230 ? 20.217 0.503 -6.495 1.00 97.81 230 ASP A N 1
ATOM 1698 C CA . ASP A 1 230 ? 21.170 -0.350 -5.798 1.00 97.81 230 ASP A CA 1
ATOM 1699 C C . ASP A 1 230 ? 20.812 -0.434 -4.305 1.00 97.81 230 ASP A C 1
ATOM 1701 O O . ASP A 1 230 ? 19.914 0.263 -3.814 1.00 97.81 230 ASP A O 1
ATOM 1705 N N . VAL A 1 231 ? 21.500 -1.325 -3.586 1.00 98.31 231 VAL A N 1
ATOM 1706 C CA . VAL A 1 231 ? 21.277 -1.578 -2.153 1.00 98.31 231 VAL A CA 1
ATOM 1707 C C . VAL A 1 231 ? 21.386 -0.286 -1.351 1.00 98.31 231 VAL A C 1
ATOM 1709 O O . VAL A 1 231 ? 20.515 0.008 -0.541 1.00 98.31 231 VAL A O 1
ATOM 1712 N N . VAL A 1 232 ? 22.409 0.528 -1.625 1.00 98.12 232 VAL A N 1
ATOM 1713 C CA . VAL A 1 232 ? 22.661 1.783 -0.906 1.00 98.12 232 VAL A CA 1
ATOM 1714 C C . VAL A 1 232 ? 21.502 2.762 -1.092 1.00 98.12 232 VAL A C 1
ATOM 1716 O O . VAL A 1 232 ? 21.024 3.357 -0.123 1.00 98.12 232 VAL A O 1
ATOM 1719 N N . THR A 1 233 ? 21.023 2.915 -2.324 1.00 98.25 233 THR A N 1
ATOM 1720 C CA . THR A 1 233 ? 19.921 3.811 -2.678 1.00 98.25 233 THR A CA 1
ATOM 1721 C C . THR A 1 233 ? 18.634 3.395 -1.980 1.00 98.25 233 THR A C 1
ATOM 1723 O O . THR A 1 233 ? 17.982 4.229 -1.345 1.00 98.25 233 THR A O 1
ATOM 1726 N N . LEU A 1 234 ? 18.292 2.106 -2.035 1.00 98.56 234 LEU A N 1
ATOM 1727 C CA . LEU A 1 234 ? 17.074 1.594 -1.417 1.00 98.56 234 LEU A CA 1
ATOM 1728 C C . LEU A 1 234 ? 17.141 1.621 0.117 1.00 98.56 234 LEU A C 1
ATOM 1730 O O . LEU A 1 234 ? 16.198 2.091 0.756 1.00 98.56 234 LEU A O 1
ATOM 1734 N N . SER A 1 235 ? 18.261 1.209 0.716 1.00 98.62 235 SER A N 1
ATOM 1735 C CA . SER A 1 235 ? 18.467 1.262 2.169 1.00 98.62 235 SER A CA 1
ATOM 1736 C C . SER A 1 235 ? 18.347 2.689 2.697 1.00 98.62 235 SER A C 1
ATOM 1738 O O . SER A 1 235 ? 17.697 2.927 3.720 1.00 98.62 235 SER A O 1
ATOM 1740 N N . ARG A 1 236 ? 18.918 3.665 1.975 1.00 98.50 236 ARG A N 1
ATOM 1741 C CA . ARG A 1 236 ? 18.794 5.087 2.312 1.00 98.50 236 ARG A CA 1
ATOM 1742 C C . ARG A 1 236 ? 17.343 5.555 2.241 1.00 98.50 236 ARG A C 1
ATOM 1744 O O . ARG A 1 236 ? 16.884 6.184 3.190 1.00 98.50 236 ARG A O 1
ATOM 1751 N N . ALA A 1 237 ? 16.616 5.212 1.178 1.00 98.75 237 ALA A N 1
ATOM 1752 C CA . ALA A 1 237 ? 15.214 5.598 1.025 1.00 98.75 237 ALA A CA 1
ATOM 1753 C C . ALA A 1 237 ? 14.316 4.995 2.120 1.00 98.75 237 ALA A C 1
ATOM 1755 O O . ALA A 1 237 ? 13.464 5.689 2.678 1.00 98.75 237 ALA A O 1
ATOM 1756 N N . ILE A 1 238 ? 14.544 3.729 2.497 1.00 98.75 238 ILE A N 1
ATOM 1757 C CA . ILE A 1 238 ? 13.841 3.087 3.618 1.00 98.75 238 ILE A CA 1
ATOM 1758 C C . ILE A 1 238 ? 14.133 3.822 4.935 1.00 98.75 238 ILE A C 1
ATOM 1760 O O . ILE A 1 238 ? 13.211 4.117 5.703 1.00 98.75 238 ILE A O 1
ATOM 1764 N N . GLY A 1 239 ? 15.403 4.145 5.197 1.00 98.62 239 GLY A N 1
ATOM 1765 C CA . GLY A 1 239 ? 15.810 4.885 6.393 1.00 98.62 239 GLY A CA 1
ATOM 1766 C C . GLY A 1 239 ? 15.245 6.309 6.451 1.00 98.62 239 GLY A C 1
ATOM 1767 O O . GLY A 1 239 ? 14.861 6.785 7.523 1.00 98.62 239 GLY A O 1
ATOM 1768 N N . GLU A 1 240 ? 15.151 6.983 5.307 1.00 98.75 240 GLU A N 1
ATOM 1769 C CA . GLU A 1 240 ? 14.584 8.324 5.188 1.00 98.75 240 GLU A CA 1
ATOM 1770 C C . GLU A 1 240 ? 13.065 8.337 5.402 1.00 98.75 240 GLU A C 1
ATOM 1772 O O . GLU A 1 240 ? 12.582 9.143 6.201 1.00 98.75 240 GLU A O 1
ATOM 1777 N N . ALA A 1 241 ? 12.324 7.400 4.801 1.00 98.81 241 ALA A N 1
ATOM 1778 C CA . ALA A 1 241 ? 10.891 7.221 5.048 1.00 98.81 241 ALA A CA 1
ATOM 1779 C C . ALA A 1 241 ? 10.591 6.998 6.544 1.00 98.81 241 ALA A C 1
ATOM 1781 O O . ALA A 1 241 ? 9.710 7.629 7.131 1.00 98.81 241 ALA A O 1
ATOM 1782 N N . ASP A 1 242 ? 11.388 6.153 7.199 1.00 98.69 242 ASP A N 1
ATOM 1783 C CA . ASP A 1 242 ? 11.304 5.896 8.637 1.00 98.69 242 ASP A CA 1
ATOM 1784 C C . ASP A 1 242 ? 11.644 7.142 9.484 1.00 98.69 242 ASP A C 1
ATOM 1786 O O . ASP A 1 242 ? 11.019 7.403 10.519 1.00 98.69 242 ASP A O 1
ATOM 1790 N N . ALA A 1 243 ? 12.601 7.964 9.043 1.00 98.56 243 ALA A N 1
ATOM 1791 C CA . ALA A 1 243 ? 12.921 9.234 9.688 1.00 98.56 243 ALA A CA 1
ATOM 1792 C C . ALA A 1 243 ? 11.798 10.273 9.536 1.00 98.56 243 ALA A C 1
ATOM 1794 O O . ALA A 1 243 ? 11.471 10.941 10.519 1.00 98.56 243 ALA A O 1
ATOM 1795 N N . LEU A 1 244 ? 11.190 10.385 8.353 1.00 98.75 244 LEU A N 1
ATOM 1796 C CA . LEU A 1 244 ? 10.032 11.244 8.084 1.00 98.75 244 LEU A CA 1
ATOM 1797 C C . LEU A 1 244 ? 8.850 10.881 8.992 1.00 98.75 244 LEU A C 1
ATOM 1799 O O . LEU A 1 244 ? 8.325 11.741 9.703 1.00 98.75 244 LEU A O 1
ATOM 1803 N N . GLY A 1 245 ? 8.503 9.592 9.070 1.00 98.56 245 GLY A N 1
ATOM 1804 C CA . GLY A 1 245 ? 7.447 9.109 9.961 1.00 98.56 245 GLY A CA 1
ATOM 1805 C C . GLY A 1 245 ? 7.723 9.420 11.436 1.00 98.56 245 GLY A C 1
ATOM 1806 O O . GLY A 1 245 ? 6.835 9.872 12.163 1.00 98.56 245 GLY A O 1
ATOM 1807 N N . ARG A 1 246 ? 8.973 9.258 11.896 1.00 98.06 246 ARG A N 1
ATOM 1808 C CA . ARG A 1 246 ? 9.366 9.644 13.263 1.00 98.06 246 ARG A CA 1
ATOM 1809 C C . ARG A 1 246 ? 9.215 11.139 13.520 1.00 98.06 246 ARG A C 1
ATOM 1811 O O . ARG A 1 246 ? 8.717 11.499 14.587 1.00 98.06 246 ARG A O 1
ATOM 1818 N N . ARG A 1 247 ? 9.649 11.989 12.580 1.00 98.25 247 ARG A N 1
ATOM 1819 C CA . ARG A 1 247 ? 9.527 13.450 12.704 1.00 98.25 247 ARG A CA 1
ATOM 1820 C C . ARG A 1 247 ? 8.066 13.848 12.866 1.00 98.25 247 ARG A C 1
ATOM 1822 O O . ARG A 1 247 ? 7.743 14.537 13.828 1.00 98.25 247 ARG A O 1
ATOM 1829 N N . HIS A 1 248 ? 7.180 13.318 12.024 1.00 98.12 248 HIS A N 1
ATOM 1830 C CA . HIS A 1 248 ? 5.743 13.572 12.126 1.00 98.12 248 HIS A CA 1
ATOM 1831 C C . HIS A 1 248 ? 5.180 13.200 13.510 1.00 98.12 248 HIS A C 1
ATOM 1833 O O . HIS A 1 248 ? 4.494 13.995 14.156 1.00 98.12 248 HIS A O 1
ATOM 1839 N N . LEU A 1 249 ? 5.518 12.010 14.021 1.00 97.00 249 LEU A N 1
ATOM 1840 C CA . LEU A 1 249 ? 5.072 11.559 15.344 1.00 97.00 249 LEU A CA 1
ATOM 1841 C C . LEU A 1 249 ? 5.633 12.415 16.488 1.00 97.00 249 LEU A C 1
ATOM 1843 O O . LEU A 1 249 ? 4.953 12.612 17.498 1.00 97.00 249 LEU A O 1
ATOM 1847 N N . GLN A 1 250 ? 6.864 12.910 16.362 1.00 95.81 250 GLN A N 1
ATOM 1848 C CA . GLN A 1 250 ? 7.467 13.810 17.342 1.00 95.81 250 GLN A CA 1
ATOM 1849 C C . GLN A 1 250 ? 6.755 15.166 17.358 1.00 95.81 250 GLN A C 1
ATOM 1851 O O . GLN A 1 250 ? 6.390 15.629 18.438 1.00 95.81 250 GLN A O 1
ATOM 1856 N N . THR A 1 251 ? 6.489 15.751 16.188 1.00 93.69 251 THR A N 1
ATOM 1857 C CA . THR A 1 251 ? 5.731 17.002 16.054 1.00 93.69 251 THR A CA 1
ATOM 1858 C C . THR A 1 251 ? 4.345 16.870 16.682 1.00 93.69 251 THR A C 1
ATOM 1860 O O . THR A 1 251 ? 4.008 17.648 17.572 1.00 93.69 251 THR A O 1
ATOM 1863 N N . GLN A 1 252 ? 3.592 15.810 16.359 1.00 90.25 252 GLN A N 1
ATOM 1864 C CA . GLN A 1 252 ? 2.275 15.583 16.970 1.00 90.25 252 GLN A CA 1
ATOM 1865 C C . GLN A 1 252 ? 2.330 15.440 18.501 1.00 90.25 252 GLN A C 1
ATOM 1867 O O . GLN A 1 252 ? 1.417 15.876 19.205 1.00 90.25 252 GLN A O 1
ATOM 1872 N N . ARG A 1 253 ? 3.372 14.799 19.049 1.00 91.00 253 ARG A N 1
ATOM 1873 C CA . ARG A 1 253 ? 3.545 14.672 20.508 1.00 91.00 253 ARG A CA 1
ATOM 1874 C C . ARG A 1 253 ? 3.806 16.025 21.160 1.00 91.00 253 ARG A C 1
ATOM 1876 O O . ARG A 1 253 ? 3.206 16.308 22.195 1.00 91.00 253 ARG A O 1
ATOM 1883 N N . LEU A 1 254 ? 4.662 16.845 20.552 1.00 90.12 254 LEU A N 1
ATOM 1884 C CA . LEU A 1 254 ? 4.959 18.194 21.028 1.00 90.12 254 LEU A CA 1
ATOM 1885 C C . LEU A 1 254 ? 3.701 19.068 20.998 1.00 90.12 254 LEU A C 1
ATOM 1887 O O . LEU A 1 254 ? 3.344 19.652 22.018 1.00 90.12 254 LEU A O 1
ATOM 1891 N N . GLU A 1 255 ? 2.955 19.065 19.895 1.00 88.56 255 GLU A N 1
ATOM 1892 C CA . GLU A 1 255 ? 1.695 19.809 19.772 1.00 88.56 255 GLU A CA 1
ATOM 1893 C C . GLU A 1 255 ? 0.657 19.391 20.818 1.00 88.56 255 GLU A C 1
ATOM 1895 O O . GLU A 1 255 ? -0.018 20.239 21.396 1.00 88.56 255 GLU A O 1
ATOM 1900 N N . ARG A 1 256 ? 0.535 18.088 21.110 1.00 85.56 256 ARG A N 1
ATOM 1901 C CA . ARG A 1 256 ? -0.349 17.600 22.181 1.00 85.56 256 ARG A CA 1
ATOM 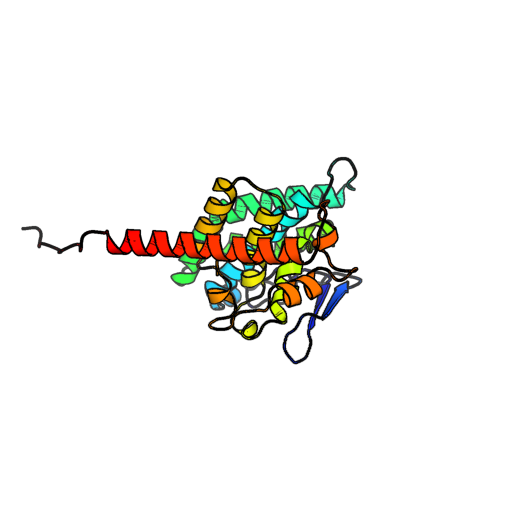1902 C C . ARG A 1 256 ? 0.117 18.042 23.566 1.00 85.56 256 ARG A C 1
ATOM 1904 O O . ARG A 1 256 ? -0.731 18.348 24.395 1.00 85.56 256 ARG A O 1
ATOM 1911 N N . SER A 1 257 ? 1.427 18.088 23.810 1.00 81.62 257 SER A N 1
ATOM 1912 C CA . SER A 1 257 ? 1.987 18.540 25.093 1.00 81.62 257 SER A CA 1
ATOM 1913 C C . SER A 1 257 ? 1.834 20.045 25.335 1.00 81.62 257 SER A C 1
ATOM 1915 O O . SER A 1 257 ? 1.835 20.47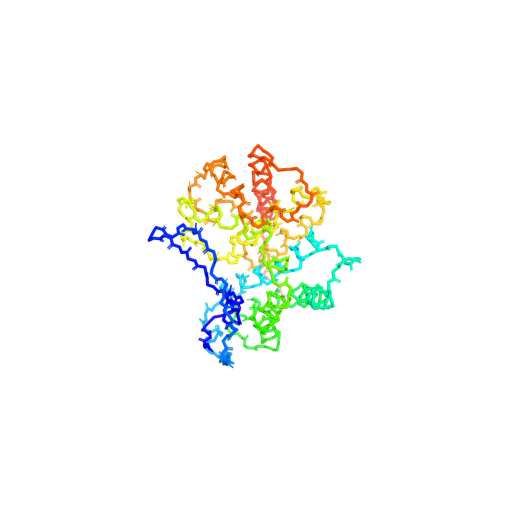6 26.482 1.00 81.62 257 SER A O 1
ATOM 1917 N N . LEU A 1 258 ? 1.674 20.831 24.264 1.00 79.50 258 LEU A N 1
ATOM 1918 C CA . LEU A 1 258 ? 1.509 22.285 24.311 1.00 79.50 258 LEU A CA 1
ATOM 1919 C C . LEU A 1 258 ? 0.040 22.735 24.365 1.00 79.50 258 LEU A C 1
ATOM 1921 O O . LEU A 1 258 ? -0.216 23.930 24.518 1.00 79.50 258 LEU A O 1
ATOM 1925 N N . ARG A 1 259 ? -0.940 21.824 24.249 1.00 74.06 259 ARG A N 1
ATOM 1926 C CA . ARG A 1 259 ? -2.353 22.193 24.436 1.00 74.06 259 ARG A CA 1
ATOM 1927 C C . ARG A 1 259 ? -2.577 22.567 25.906 1.00 74.06 259 ARG A C 1
ATOM 1929 O O . ARG A 1 259 ? -2.232 21.757 26.768 1.00 74.06 259 ARG A O 1
ATOM 1936 N N . PRO A 1 260 ? -3.157 23.746 26.210 1.00 63.88 260 PRO A N 1
ATOM 1937 C CA . PRO A 1 260 ? -3.523 24.088 27.577 1.00 63.88 260 PRO A CA 1
ATOM 1938 C C . PRO A 1 260 ? -4.392 22.970 28.154 1.00 63.88 260 PRO A C 1
ATOM 1940 O O . PRO A 1 260 ? -5.312 22.501 27.480 1.00 63.88 260 PRO A O 1
ATOM 1943 N N . LEU A 1 261 ? -4.095 22.529 29.380 1.00 61.12 261 LEU A N 1
ATOM 1944 C CA . LEU A 1 261 ? -5.039 21.726 30.152 1.00 61.12 261 LEU A CA 1
ATOM 1945 C C . LEU A 1 261 ? -6.342 22.521 30.195 1.00 61.12 261 LEU A C 1
ATOM 1947 O O . LEU A 1 261 ? -6.357 23.633 30.724 1.00 61.12 261 LEU A O 1
ATOM 1951 N N . ASP A 1 262 ? -7.401 21.971 29.607 1.00 57.78 262 ASP A N 1
ATOM 1952 C CA . ASP A 1 262 ? -8.753 22.489 29.761 1.00 57.78 262 ASP A CA 1
ATOM 1953 C C . ASP A 1 262 ? -9.140 22.273 31.230 1.00 57.78 262 ASP A C 1
ATOM 1955 O O . ASP A 1 262 ? -9.694 21.246 31.627 1.00 57.78 262 ASP A O 1
ATOM 1959 N N . LEU A 1 263 ? -8.682 23.190 32.085 1.00 51.06 263 LEU A N 1
ATOM 1960 C CA . LEU A 1 263 ? -9.087 23.306 33.473 1.00 51.06 263 LEU A CA 1
ATOM 1961 C C . LEU A 1 263 ? -10.537 23.758 33.405 1.00 51.06 263 LEU A C 1
ATOM 1963 O O . LEU A 1 263 ? -10.792 24.958 33.391 1.00 51.06 263 LEU A O 1
ATOM 1967 N N . GLY A 1 264 ? -11.453 22.795 33.274 1.00 51.53 264 GLY A N 1
ATOM 1968 C CA . GLY A 1 264 ? -12.893 23.005 33.205 1.00 51.53 264 GLY A CA 1
ATOM 1969 C C . GLY A 1 264 ? -13.387 23.798 34.408 1.00 51.53 264 GLY A C 1
ATOM 1970 O O . GLY A 1 264 ? -13.852 23.232 35.397 1.00 51.53 264 GLY A O 1
ATOM 1971 N N . LEU A 1 265 ? -13.259 25.120 34.330 1.00 48.34 265 LEU A N 1
ATOM 1972 C CA . LEU A 1 265 ? -13.851 26.037 35.276 1.00 48.34 265 LEU A CA 1
ATOM 1973 C C . LEU A 1 265 ? -15.361 25.965 35.039 1.00 48.34 265 LEU A C 1
ATOM 1975 O O . LEU A 1 265 ? -15.804 26.140 33.899 1.00 48.34 265 LEU A O 1
ATOM 1979 N N . PRO A 1 266 ? -16.153 25.656 36.079 1.00 52.56 266 PRO A N 1
ATOM 1980 C CA . PRO A 1 266 ? -17.593 25.555 35.938 1.00 52.56 266 PRO A CA 1
ATOM 1981 C C . PRO A 1 266 ? -18.131 26.899 35.447 1.00 52.56 266 PRO A C 1
ATOM 1983 O O . PRO A 1 266 ? -17.852 27.940 36.044 1.00 52.56 266 PRO A O 1
ATOM 1986 N N . GLN A 1 267 ? -18.871 26.873 34.336 1.00 53.94 267 GLN A N 1
ATOM 1987 C CA . GLN A 1 267 ? -19.639 28.035 33.909 1.00 53.94 267 GLN A CA 1
ATOM 1988 C C . GLN A 1 267 ? -20.699 28.310 34.981 1.00 53.94 267 GLN A C 1
ATOM 1990 O O . GLN A 1 267 ? -21.461 27.412 35.341 1.00 53.94 267 GLN A O 1
ATOM 1995 N N . SER A 1 268 ? -20.640 29.523 35.532 1.00 64.31 268 SER A N 1
ATOM 1996 C CA . SER A 1 268 ? -21.517 30.065 36.575 1.00 64.31 268 SER A CA 1
ATOM 1997 C C . SER A 1 268 ? -22.970 30.166 36.140 1.00 64.31 268 SER A C 1
ATOM 1999 O O . SER A 1 268 ? -23.167 30.612 34.985 1.00 64.31 268 SER A O 1
#